Protein AF-A0A2G9TLT1-F1 (afdb_monomer)

Secondary structure (DSSP, 8-state):
-----------------------SSSSTTTT-EEEEEE-SS-SS-EEEEEHHHHHHHHSTTT---HHHHHHHTT----HHHHHHHHHHHHHTT----SS----PPP-GGGGS-HHHHHHHHHHHHHHHHHH--HHHHHHHHHTT-TT-HHHHHHHHHHHHHHHHHHHHHHHH---TTS------S---HHHHHHHHHHHHHTTTHHHHHHHHHHHHHHHHHHHHHHHHHHTTTTT------

Organism: Teladorsagia circumcincta (NCBI:txid45464)

Mean predicted aligned error: 11.89 Å

Sequence (241 aa):
MQSKAGGGSSGSSSCESTPSTSSDTKSIKDDEVLFQVPSRLNHISKNKVTLAELKRRIAAPECLNSSFLGIYLRLAKTKEVGKELRDNLAKHGISLPSGRRKGIQNTVFTCLVEEEATQLGRDMHTLVQQHYPVRPLIDMAARKSVSHPEERRRDLIGAIRILDELNGMFTELQTPLATRIQNNVPIHNELEVGMNHFSLITHTFGPINQSTWCNAFLNYAKMSLAMYQGRGMEQANPQYN

Solvent-accessible surface area (backbone atoms only — not comparable to full-atom values): 14633 Å² total; per-residue (Å²): 14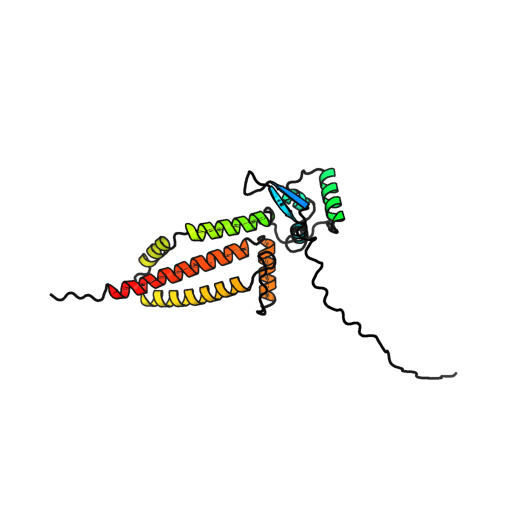1,81,89,83,89,82,90,85,88,81,82,87,86,76,85,87,78,80,84,78,88,83,88,85,79,79,68,76,68,37,74,40,68,77,46,74,29,76,41,89,92,42,94,85,50,66,43,72,39,28,46,46,55,52,53,48,41,46,32,80,60,53,29,46,40,71,69,53,47,33,60,54,56,69,50,71,97,45,74,64,55,54,48,51,53,49,56,56,36,44,77,73,75,42,81,80,70,88,71,88,66,91,40,56,84,82,52,79,52,64,59,49,52,53,66,55,29,37,48,52,21,53,51,49,40,51,48,47,76,74,63,55,63,53,65,66,53,42,55,59,49,55,74,72,49,73,91,45,64,68,59,52,48,52,52,31,53,53,50,33,53,56,37,52,54,51,49,51,51,57,69,65,60,45,40,80,85,71,55,54,71,91,62,92,65,91,72,59,66,70,58,53,52,52,49,46,50,48,28,65,69,34,34,34,21,46,62,46,43,51,52,40,51,43,52,51,51,33,49,42,31,53,57,52,43,50,56,62,66,60,55,67,65,74,77,73,67,84,79,85,127

Radius of gyration: 28.8 Å; Cα contacts (8 Å, |Δi|>4): 205; chains: 1; bounding box: 56×89×91 Å

pLDDT: mean 79.48, std 21.13, range [29.84, 98.38]

Nearest PDB structures (foldseek):
  8j0r-assembly1_B  TM=8.765E-01  e=1.398E-13  Homo sapiens
  8j0q-assembly1_A  TM=8.619E-01  e=6.824E-13  Homo sapiens
  8j0l-assembly1_B  TM=8.904E-01  e=2.302E-12  Homo sapiens
  8j0l-assembly1_A  TM=8.886E-01  e=4.341E-12  Homo sapiens
  8j0q-assembly1_B  TM=8.696E-01  e=8.832E-11  Homo sapiens

Foldseek 3Di:
DDDDDDDDDDDDDDDDDDDDDDDPDDPPQFQAFPAWAQAPVDRPGTDTATNNLVVLCCDPQNVDALVLVCQLRVHDPDPVRSVVVQVSCVVSVDHGDPDDDDHPPADPLSNHGLVRLQVVLVVVLVCCVPPVPLPVVLVVVCVVPPPCLPVLLVVLVVLLVVLVVVLVVLVQLQAVQNDDDPRPDDDDPVVNVVVNNVCSNSSNSRSSNVSSVSVSVSVSSVVSNVVSVVVVPVVPDPDDD

InterPro domains:
  IPR004979 Transcription factor AP-2 [PTHR10812] (31-226)
  IPR013854 Transcription factor AP-2, C-terminal [PF03299] (38-222)
  IPR013854 Transcription factor AP-2, C-terminal [PR01748] (69-83)
  IPR013854 Transcription factor AP-2, C-terminal [PR01748] (84-99)
  IPR013854 Transcription factor AP-2, C-terminal [PR01748] (100-114)

Structure (mmCIF, N/CA/C/O backbone):
data_AF-A0A2G9TLT1-F1
#
_entry.id   AF-A0A2G9TLT1-F1
#
loop_
_atom_site.group_PDB
_atom_site.id
_atom_site.type_symbol
_atom_site.label_atom_id
_atom_site.label_alt_id
_atom_site.label_comp_id
_atom_site.label_asym_id
_atom_site.label_entity_id
_atom_site.label_seq_id
_atom_site.pdbx_PDB_ins_code
_atom_site.Cartn_x
_atom_site.Cartn_y
_atom_site.Cartn_z
_atom_site.occupancy
_atom_site.B_iso_or_equiv
_atom_site.auth_seq_id
_atom_site.auth_comp_id
_atom_site.auth_asym_id
_atom_site.auth_atom_id
_atom_site.pdbx_PDB_model_num
ATOM 1 N N . MET A 1 1 ? -13.110 -71.214 40.538 1.00 37.19 1 MET A N 1
ATOM 2 C CA . MET A 1 1 ? -13.931 -72.178 39.763 1.00 37.19 1 MET A CA 1
ATOM 3 C C . MET A 1 1 ? -15.209 -71.440 39.390 1.00 37.19 1 MET A C 1
ATOM 5 O O . MET A 1 1 ? -15.830 -70.935 40.302 1.00 37.19 1 MET A O 1
ATOM 9 N N . GLN A 1 2 ? -15.634 -71.213 38.153 1.00 35.41 2 GLN A N 1
ATOM 10 C CA . GLN A 1 2 ? -15.274 -71.698 36.823 1.00 35.41 2 GLN A CA 1
ATOM 11 C C . GLN A 1 2 ? -15.539 -70.567 35.811 1.00 35.41 2 GLN A C 1
ATOM 13 O O . GLN A 1 2 ? -16.371 -69.693 36.035 1.00 35.41 2 GLN A O 1
ATOM 18 N N . SER A 1 3 ? -14.808 -70.623 34.706 1.00 32.22 3 SER A N 1
ATOM 19 C CA . SER A 1 3 ? -14.925 -69.813 33.500 1.00 32.22 3 SER A CA 1
ATOM 20 C C . SER A 1 3 ? -16.229 -70.054 32.729 1.00 32.22 3 SER A C 1
ATOM 22 O O . SER A 1 3 ? -16.709 -71.183 32.644 1.00 32.22 3 SER A O 1
ATOM 24 N N . LYS A 1 4 ? -16.722 -69.019 32.038 1.00 35.16 4 LYS A N 1
ATOM 25 C CA . LYS A 1 4 ? -17.473 -69.177 30.785 1.00 35.16 4 LYS A CA 1
ATOM 26 C C . LYS A 1 4 ? -17.218 -67.985 29.865 1.00 35.16 4 LYS A C 1
ATOM 28 O O . LYS A 1 4 ? -17.530 -66.849 30.201 1.00 35.16 4 LYS A O 1
ATOM 33 N N . ALA A 1 5 ? -16.616 -68.288 28.719 1.00 35.66 5 ALA A N 1
ATOM 34 C CA . ALA A 1 5 ? -16.516 -67.417 27.562 1.00 35.66 5 ALA A CA 1
ATOM 35 C C . ALA A 1 5 ? -17.823 -67.481 26.757 1.00 35.66 5 ALA A C 1
ATOM 37 O O . ALA A 1 5 ? -18.453 -68.535 26.674 1.00 35.66 5 ALA A O 1
ATOM 38 N N . GLY A 1 6 ? -18.193 -66.363 26.139 1.00 31.77 6 GLY A N 1
ATOM 39 C CA . GLY A 1 6 ? -19.272 -66.264 25.163 1.00 31.77 6 GLY A CA 1
ATOM 40 C C . GLY A 1 6 ? -19.067 -64.995 24.349 1.00 31.77 6 GLY A C 1
ATOM 41 O O . GLY A 1 6 ? -19.283 -63.899 24.855 1.00 31.77 6 GLY A O 1
ATOM 42 N N . GLY A 1 7 ? -18.558 -65.155 23.128 1.00 30.69 7 GLY A N 1
ATOM 43 C CA . GLY A 1 7 ? -18.339 -64.069 22.181 1.00 30.69 7 GLY A CA 1
ATOM 44 C C . GLY A 1 7 ? -19.635 -63.643 21.498 1.00 30.69 7 GLY A C 1
ATOM 45 O O . GLY A 1 7 ? -20.479 -64.473 21.172 1.00 30.69 7 GLY A O 1
ATOM 46 N N . GLY A 1 8 ? -19.750 -62.342 21.250 1.00 30.36 8 GLY A N 1
ATOM 47 C CA . GLY A 1 8 ? -20.763 -61.734 20.399 1.00 30.36 8 GLY A CA 1
ATOM 48 C C . GLY A 1 8 ? -20.170 -60.485 19.759 1.00 30.36 8 GLY A C 1
ATOM 49 O O . GLY A 1 8 ? -20.011 -59.466 20.422 1.00 30.36 8 GLY A O 1
ATOM 50 N N . SER A 1 9 ? -19.786 -60.597 18.489 1.00 33.53 9 SER A N 1
ATOM 51 C CA . SER A 1 9 ? -19.410 -59.480 17.623 1.00 33.53 9 SER A CA 1
ATOM 52 C C . SER A 1 9 ? -20.531 -59.304 16.608 1.00 33.53 9 SER A C 1
ATOM 54 O O . SER A 1 9 ? -20.814 -60.226 15.844 1.00 33.53 9 SER A O 1
ATOM 56 N N . SER A 1 10 ? -21.180 -58.142 16.610 1.00 36.28 10 SER A N 1
ATOM 57 C CA . SER A 1 10 ? -22.113 -57.746 15.558 1.00 36.28 10 SER A CA 1
ATOM 58 C C . SER A 1 10 ? -22.032 -56.239 15.317 1.00 36.28 10 SER A C 1
ATOM 60 O O . SER A 1 10 ? -22.484 -55.441 16.134 1.00 36.28 10 SER A O 1
ATOM 62 N N . GLY A 1 11 ? -21.402 -55.921 14.183 1.00 30.62 11 GLY A N 1
ATOM 63 C CA . GLY A 1 11 ? -21.513 -54.745 13.315 1.00 30.62 11 GLY A CA 1
ATOM 64 C C . GLY A 1 11 ? -22.186 -53.475 13.834 1.00 30.62 11 GLY A C 1
ATOM 65 O O . GLY A 1 11 ? -23.405 -53.402 13.953 1.00 30.62 11 GLY A O 1
ATOM 66 N N . SER A 1 12 ? -21.377 -52.426 13.976 1.00 33.56 12 SER A N 1
ATOM 67 C CA . SER A 1 12 ? -21.804 -51.028 13.995 1.00 33.56 12 SER A CA 1
ATOM 68 C C . SER A 1 12 ? -22.304 -50.592 12.611 1.00 33.56 12 SER A C 1
ATOM 70 O O . SER A 1 12 ? -21.522 -50.527 11.662 1.00 33.56 12 SER A O 1
ATOM 72 N N . SER A 1 13 ? -23.587 -50.255 12.505 1.00 35.50 13 SER A N 1
ATOM 73 C CA . SER A 1 13 ? -24.138 -49.437 11.422 1.00 35.50 13 SER A CA 1
ATOM 74 C C . SER A 1 13 ? -24.193 -47.996 11.928 1.00 35.50 13 SER A C 1
ATOM 76 O O . SER A 1 13 ? -25.041 -47.651 12.748 1.00 35.50 13 SER A O 1
ATOM 78 N N . SER A 1 14 ? -23.234 -47.181 11.492 1.00 34.38 14 SER A N 1
ATOM 79 C CA . SER A 1 14 ? -23.184 -45.749 11.782 1.00 34.38 14 SER A CA 1
ATOM 80 C C . SER A 1 14 ? -23.567 -44.991 10.520 1.00 34.38 14 SER A C 1
ATOM 82 O O . SER A 1 14 ? -22.964 -45.174 9.467 1.00 34.38 14 SER A O 1
ATOM 84 N N . CYS A 1 15 ? -24.600 -44.170 10.647 1.00 31.34 15 CYS A N 1
ATOM 85 C CA . CYS A 1 15 ? -25.176 -43.339 9.606 1.00 31.34 15 CYS A CA 1
ATOM 86 C C . CYS A 1 15 ? -24.147 -42.314 9.099 1.00 31.34 15 CYS A C 1
ATOM 88 O O . CYS A 1 15 ? -23.704 -41.453 9.860 1.00 31.34 15 CYS A O 1
ATOM 90 N N . GLU A 1 16 ? -23.788 -42.379 7.818 1.00 29.84 16 GLU A N 1
ATOM 91 C CA . GLU A 1 16 ? -23.044 -41.316 7.141 1.00 29.84 16 GLU A CA 1
ATOM 92 C C . GLU A 1 16 ? -23.989 -40.146 6.846 1.00 29.84 16 GLU A C 1
ATOM 94 O O . GLU A 1 16 ? -24.818 -40.192 5.940 1.00 29.84 16 GLU A O 1
ATOM 99 N N . SER A 1 17 ? -23.871 -39.077 7.628 1.00 33.88 17 SER A N 1
ATOM 100 C CA . SER A 1 17 ? -24.434 -37.769 7.301 1.00 33.88 17 SER A CA 1
ATOM 101 C C . SER A 1 17 ? -23.360 -36.921 6.621 1.00 33.88 17 SER A C 1
ATOM 103 O O . SER A 1 17 ? -22.486 -36.360 7.284 1.00 33.88 17 SER A O 1
ATOM 105 N N . THR A 1 18 ? -23.423 -36.819 5.296 1.00 34.72 18 THR A N 1
ATOM 106 C CA . THR A 1 18 ? -22.674 -35.830 4.510 1.00 34.72 18 THR A CA 1
ATOM 107 C C . THR A 1 18 ? -23.163 -34.414 4.846 1.00 34.72 18 THR A C 1
ATOM 109 O O . THR A 1 18 ? -24.366 -34.166 4.716 1.00 34.72 18 THR A O 1
ATOM 112 N N . PRO A 1 19 ? -22.302 -33.449 5.219 1.00 33.91 19 PRO A N 1
ATOM 113 C CA . PRO A 1 19 ? -22.720 -32.060 5.316 1.00 33.91 19 PRO A CA 1
ATOM 114 C C . PRO A 1 19 ? -22.704 -31.429 3.922 1.00 33.91 19 PRO A C 1
ATOM 116 O O . PRO A 1 19 ? -21.652 -31.223 3.319 1.00 33.91 19 PRO A O 1
ATOM 119 N N . SER A 1 20 ? -23.897 -31.112 3.427 1.00 31.19 20 SER A N 1
ATOM 120 C CA . SER A 1 20 ? -24.124 -30.243 2.279 1.00 31.19 20 SER A CA 1
ATOM 121 C C . SER A 1 20 ? -23.576 -28.837 2.543 1.00 31.19 20 SER A C 1
ATOM 123 O O . SER A 1 20 ? -23.861 -28.221 3.572 1.00 31.19 20 SER A O 1
ATOM 125 N N . THR A 1 21 ? -22.817 -28.338 1.575 1.00 37.69 21 THR A N 1
ATOM 126 C CA . THR A 1 21 ? -22.299 -26.978 1.423 1.00 37.69 21 THR A CA 1
ATOM 127 C C . THR A 1 21 ? -23.392 -25.924 1.628 1.00 37.69 21 THR A C 1
ATOM 129 O O . THR A 1 21 ? -24.341 -25.849 0.854 1.00 37.69 21 THR A O 1
ATOM 132 N N . SER A 1 22 ? -23.246 -25.073 2.648 1.00 32.34 22 SER A N 1
ATOM 133 C CA . SER A 1 22 ? -24.028 -23.843 2.812 1.00 32.34 22 SER A CA 1
ATOM 134 C C . SER A 1 22 ? -23.124 -22.632 2.567 1.00 32.34 22 SER A C 1
ATOM 136 O O . SER A 1 22 ? -22.387 -22.177 3.441 1.00 32.34 22 SER A O 1
ATOM 138 N N . SER A 1 23 ? -23.142 -22.132 1.332 1.00 43.16 23 SER A N 1
ATOM 139 C CA . SER A 1 23 ? -22.283 -21.040 0.860 1.00 43.16 23 SER A CA 1
ATOM 140 C C . SER A 1 23 ? -22.855 -19.629 1.025 1.00 43.16 23 SER A C 1
ATOM 142 O O . SER A 1 23 ? -22.142 -18.690 0.706 1.00 43.16 23 SER A O 1
ATOM 144 N N . ASP A 1 24 ? -24.068 -19.420 1.556 1.00 41.19 24 ASP A N 1
ATOM 145 C CA . ASP A 1 24 ? -24.786 -18.162 1.247 1.00 41.19 24 ASP A CA 1
ATOM 146 C C . ASP A 1 24 ? -25.371 -17.353 2.424 1.00 41.19 24 ASP A C 1
ATOM 148 O O . ASP A 1 24 ? -26.339 -16.621 2.247 1.00 41.19 24 ASP A O 1
ATOM 152 N N . THR A 1 25 ? -24.796 -17.387 3.636 1.00 38.38 25 THR A N 1
ATOM 153 C CA . THR A 1 25 ? -25.294 -16.523 4.749 1.00 38.38 25 THR A CA 1
ATOM 154 C C . THR A 1 25 ? -24.252 -15.754 5.573 1.00 38.38 25 THR A C 1
ATOM 156 O O . THR A 1 25 ? -24.619 -15.069 6.527 1.00 38.38 25 THR A O 1
ATOM 159 N N . LYS A 1 26 ? -22.956 -15.774 5.226 1.00 46.38 26 LYS A N 1
ATOM 160 C CA . LYS A 1 26 ? -21.912 -15.134 6.063 1.00 46.38 26 LYS A CA 1
ATOM 161 C C . LYS A 1 26 ? -21.560 -13.672 5.744 1.00 46.38 26 LYS A C 1
ATOM 163 O O . LYS A 1 26 ? -20.868 -13.064 6.550 1.00 46.38 26 LYS A O 1
ATOM 168 N N . SER A 1 27 ? -22.027 -13.087 4.638 1.00 52.47 27 SER A N 1
ATOM 169 C CA . SER A 1 27 ? -21.466 -11.812 4.140 1.00 52.47 27 SER A CA 1
ATOM 170 C C . SER A 1 27 ? -22.075 -10.529 4.741 1.00 52.47 27 SER A C 1
ATOM 172 O O . SER A 1 27 ? -21.364 -9.542 4.879 1.00 52.47 27 SER A O 1
ATOM 174 N N . ILE A 1 28 ? -23.347 -10.515 5.159 1.00 51.62 28 ILE A N 1
ATOM 175 C CA . ILE A 1 28 ? -24.051 -9.247 5.471 1.00 51.62 28 ILE A CA 1
ATOM 176 C C . ILE A 1 28 ? -23.603 -8.602 6.800 1.00 51.62 28 ILE A C 1
ATOM 178 O O . ILE A 1 28 ? -23.688 -7.389 6.954 1.00 51.62 28 ILE A O 1
ATOM 182 N N . LYS A 1 29 ? -23.102 -9.383 7.769 1.00 67.19 29 LYS A N 1
ATOM 183 C CA . LYS A 1 29 ? -22.692 -8.844 9.084 1.00 67.19 29 LYS A CA 1
ATOM 184 C C . LYS A 1 29 ? -21.297 -8.220 9.093 1.00 67.19 29 LYS A C 1
ATOM 186 O O . LYS A 1 29 ? -20.980 -7.469 10.004 1.00 67.19 29 LYS A O 1
ATOM 191 N N . ASP A 1 30 ? -20.445 -8.553 8.130 1.00 72.94 30 ASP A N 1
ATOM 192 C CA . ASP A 1 30 ? -19.026 -8.190 8.190 1.00 72.94 30 ASP A CA 1
ATOM 193 C C . ASP A 1 30 ? -18.757 -6.751 7.700 1.00 72.94 30 ASP A C 1
ATOM 195 O O . ASP A 1 30 ? -17.866 -6.085 8.235 1.00 72.94 30 ASP A O 1
ATOM 199 N N . ASP A 1 31 ? -19.600 -6.221 6.810 1.00 83.50 31 ASP A N 1
ATOM 200 C CA . ASP A 1 31 ? -19.528 -4.831 6.325 1.00 83.50 31 ASP A CA 1
ATOM 201 C C . ASP A 1 31 ? -20.250 -3.819 7.237 1.00 83.50 31 ASP A C 1
ATOM 203 O O . ASP A 1 31 ? -20.278 -2.617 6.955 1.00 83.50 31 ASP A O 1
ATOM 207 N N . GLU A 1 32 ? -20.827 -4.281 8.350 1.00 91.94 32 GLU A N 1
ATOM 208 C CA . GLU A 1 32 ? -21.483 -3.420 9.332 1.00 91.94 32 GLU A CA 1
ATOM 209 C C . GLU A 1 32 ? -20.490 -2.399 9.905 1.00 91.94 32 GLU A C 1
ATOM 211 O O . GLU A 1 32 ? -19.444 -2.753 10.452 1.00 91.94 32 GLU A O 1
ATOM 216 N N . VAL A 1 33 ? -20.816 -1.111 9.789 1.00 93.94 33 VAL A N 1
ATOM 217 C CA . VAL A 1 33 ? -19.981 -0.015 10.294 1.00 93.94 33 VAL A CA 1
ATOM 218 C C . VAL A 1 33 ? -20.263 0.196 11.776 1.00 93.94 33 VAL A C 1
ATOM 220 O O . VAL A 1 33 ? -21.341 0.664 12.136 1.00 93.94 33 VAL A O 1
ATOM 223 N N . LEU A 1 34 ? -19.277 -0.083 12.632 1.00 93.62 34 LEU A N 1
ATOM 224 C CA . LEU A 1 34 ? -19.412 0.101 14.082 1.00 93.62 34 LEU A CA 1
ATOM 225 C C . LEU A 1 34 ? -18.900 1.456 14.568 1.00 93.62 34 LEU A C 1
ATOM 227 O O . LEU A 1 34 ? -19.404 1.987 15.557 1.00 93.62 34 LEU A O 1
ATOM 231 N N . PHE A 1 35 ? -17.900 2.021 13.889 1.00 94.56 35 PHE A N 1
ATOM 232 C CA . PHE A 1 35 ? -17.322 3.310 14.260 1.00 94.56 35 PHE A CA 1
ATOM 233 C C . PHE A 1 35 ? -17.094 4.191 13.034 1.00 94.56 35 PHE A C 1
ATOM 235 O O . PHE A 1 35 ? -16.845 3.714 11.927 1.00 94.56 35 PHE A O 1
ATOM 242 N N . GLN A 1 36 ? -17.128 5.502 13.262 1.00 94.44 36 GLN A N 1
ATOM 243 C CA . GLN A 1 36 ? -16.617 6.499 12.330 1.00 94.44 36 GLN A CA 1
ATOM 244 C C . GLN A 1 36 ? -15.499 7.273 13.010 1.00 94.44 36 GLN A C 1
ATOM 246 O O . GLN A 1 36 ? -15.712 7.901 14.049 1.00 94.44 36 GLN A O 1
ATOM 251 N N . VAL A 1 37 ? -14.310 7.230 12.420 1.00 93.75 37 VAL A N 1
ATOM 252 C CA . VAL A 1 37 ? -13.097 7.801 13.007 1.00 93.75 37 VAL A CA 1
ATOM 253 C C . VAL A 1 37 ? -12.654 8.990 12.154 1.00 93.75 37 VAL A C 1
ATOM 255 O O . VAL A 1 37 ? -12.616 8.859 10.929 1.00 93.75 37 VAL A O 1
ATOM 258 N N . PRO A 1 38 ? -12.325 10.155 12.747 1.00 92.06 38 PRO A N 1
ATOM 259 C CA . PRO A 1 38 ? -11.738 11.263 12.000 1.00 92.06 38 PRO A CA 1
ATOM 260 C C . PRO A 1 38 ? -10.503 10.802 11.230 1.00 92.06 38 PRO A C 1
ATOM 262 O O . PRO A 1 38 ? -9.641 10.122 11.802 1.00 92.06 38 PRO A O 1
ATOM 265 N N . SER A 1 39 ? -10.428 11.176 9.955 1.00 91.50 39 SER A N 1
ATOM 266 C CA . SER A 1 39 ? -9.319 10.780 9.100 1.00 91.50 39 SER A CA 1
ATOM 267 C C . SER A 1 39 ? -7.987 11.334 9.612 1.00 91.50 39 SER A C 1
ATOM 269 O O . SER A 1 39 ? -7.895 12.399 10.230 1.00 91.50 39 SER A O 1
ATOM 271 N N . ARG A 1 40 ? -6.940 10.529 9.438 1.00 91.06 40 ARG A N 1
ATOM 272 C CA . ARG A 1 40 ? -5.550 10.849 9.774 1.00 91.06 40 ARG A CA 1
ATOM 273 C C . ARG A 1 40 ? -4.835 11.479 8.596 1.00 91.06 40 ARG A C 1
ATOM 275 O O . ARG A 1 40 ? -3.927 12.274 8.814 1.00 91.06 40 ARG A O 1
ATOM 282 N N . LEU A 1 41 ? -5.236 11.103 7.384 1.00 90.94 41 LEU A N 1
ATOM 283 C CA . LEU A 1 41 ? -4.638 11.575 6.137 1.00 90.94 41 LEU A CA 1
ATOM 284 C C . LEU A 1 41 ? -5.442 12.711 5.487 1.00 90.94 41 LEU A C 1
ATOM 286 O O . LEU A 1 41 ? -4.929 13.399 4.612 1.00 90.94 41 LEU A O 1
ATOM 290 N N . ASN A 1 42 ? -6.684 12.937 5.924 1.00 83.81 42 ASN A N 1
ATOM 291 C CA . ASN A 1 42 ? -7.555 14.007 5.449 1.00 83.81 42 ASN A CA 1
ATOM 292 C C . ASN A 1 42 ? -8.215 14.715 6.645 1.00 83.81 42 ASN A C 1
ATOM 294 O O . ASN A 1 42 ? -8.767 14.079 7.533 1.00 83.81 42 ASN A O 1
ATOM 298 N N . HIS A 1 43 ? -8.180 16.046 6.683 1.00 69.50 43 HIS A N 1
ATOM 299 C CA . HIS A 1 43 ? -8.709 16.815 7.814 1.00 69.50 43 HIS A CA 1
ATOM 300 C C . HIS A 1 43 ? -10.239 16.971 7.820 1.00 69.50 43 HIS A C 1
ATOM 302 O O . HIS A 1 43 ? -10.792 17.418 8.823 1.00 69.50 43 HIS A O 1
ATOM 308 N N . ILE A 1 44 ? -10.924 16.628 6.724 1.00 76.38 44 ILE A N 1
ATOM 309 C CA . ILE A 1 44 ? -12.349 16.946 6.531 1.00 76.38 44 ILE A CA 1
ATOM 310 C C . ILE A 1 44 ? -13.235 15.693 6.619 1.00 76.38 44 ILE A C 1
ATOM 312 O O . ILE A 1 44 ? -14.406 15.787 6.987 1.00 76.38 44 ILE A O 1
ATOM 316 N N . SER A 1 45 ? -12.694 14.508 6.321 1.00 85.31 45 SER A N 1
ATOM 317 C CA . SER A 1 45 ? -13.478 13.273 6.258 1.00 85.31 45 SER A CA 1
ATOM 318 C C . SER A 1 45 ? -13.443 12.453 7.552 1.00 85.31 45 SER A C 1
ATOM 320 O O . SER A 1 45 ? -12.530 12.535 8.379 1.00 85.31 45 SER A O 1
ATOM 322 N N . LYS A 1 46 ? -14.469 11.615 7.713 1.00 90.75 46 LYS A N 1
ATOM 323 C CA . LYS A 1 46 ? -14.480 10.502 8.663 1.00 90.75 46 LYS A CA 1
ATOM 324 C C . LYS A 1 46 ? -14.415 9.207 7.868 1.00 90.75 46 LYS A C 1
ATOM 326 O O . LYS A 1 46 ? -15.151 9.073 6.894 1.00 90.75 46 LYS A O 1
ATOM 331 N N . ASN A 1 47 ? -13.589 8.270 8.311 1.00 93.06 47 ASN A N 1
ATOM 332 C CA . ASN A 1 47 ? -13.503 6.945 7.707 1.00 93.06 47 ASN A CA 1
ATOM 333 C C . ASN A 1 47 ? -14.361 5.964 8.489 1.00 93.06 47 ASN A C 1
ATOM 335 O O . ASN A 1 47 ? -14.520 6.085 9.712 1.00 93.06 47 ASN A O 1
ATOM 339 N N . LYS A 1 48 ? -14.916 4.997 7.771 1.00 93.44 48 LYS A N 1
ATOM 340 C CA . LYS A 1 48 ? -15.756 3.959 8.357 1.00 93.44 48 LYS A CA 1
ATOM 341 C C . LYS A 1 48 ? -14.867 2.830 8.853 1.00 93.44 48 LYS A C 1
ATOM 343 O O . LYS A 1 48 ? -13.989 2.376 8.134 1.00 93.44 48 LYS A O 1
ATOM 348 N N . VAL A 1 49 ? -15.128 2.360 10.066 1.00 95.62 49 VAL A N 1
ATOM 349 C CA . VAL A 1 49 ? -14.488 1.164 10.612 1.00 95.62 49 VAL A CA 1
ATOM 350 C C . VAL A 1 49 ? -15.549 0.084 10.744 1.00 95.62 49 VAL A C 1
ATOM 352 O O . VAL A 1 49 ? -16.512 0.230 11.508 1.00 95.62 49 VAL A O 1
ATOM 355 N N . THR A 1 50 ? -15.381 -0.986 9.973 1.00 94.44 50 THR A N 1
ATOM 356 C CA . THR A 1 50 ? -16.334 -2.097 9.920 1.00 94.44 50 THR A CA 1
ATOM 357 C C . THR A 1 50 ? -16.068 -3.136 11.002 1.00 94.44 50 THR A C 1
ATOM 359 O O . THR A 1 50 ? -14.977 -3.222 11.578 1.00 94.44 50 THR A O 1
ATOM 362 N N . LEU A 1 51 ? -17.072 -3.970 11.267 1.00 92.56 51 LEU A N 1
ATOM 363 C CA . LEU A 1 51 ? -16.946 -5.138 12.127 1.00 92.56 51 LEU A CA 1
ATOM 364 C C . LEU A 1 51 ? -15.817 -6.059 11.641 1.00 92.56 51 LEU A C 1
ATOM 366 O O . LEU A 1 51 ? -15.026 -6.543 12.455 1.00 92.56 51 LEU A O 1
ATOM 370 N N . ALA A 1 52 ? -15.713 -6.289 10.330 1.00 91.62 52 ALA A N 1
ATOM 371 C CA . ALA A 1 52 ? -14.679 -7.143 9.755 1.00 91.62 52 ALA A CA 1
ATOM 372 C C . ALA A 1 52 ? -13.264 -6.593 9.963 1.00 91.62 52 ALA A C 1
ATOM 374 O O . ALA A 1 52 ? -12.364 -7.361 10.311 1.00 91.62 52 ALA A O 1
ATOM 375 N N . GLU A 1 53 ? -13.065 -5.280 9.813 1.00 94.50 53 GLU A N 1
ATOM 376 C CA . GLU A 1 53 ? -11.776 -4.654 10.116 1.00 94.50 53 GLU A CA 1
ATOM 377 C C . GLU A 1 53 ? -11.416 -4.876 11.587 1.00 94.50 53 GLU A C 1
ATOM 379 O O . GLU A 1 53 ? -10.346 -5.399 11.891 1.00 94.50 53 GLU A O 1
ATOM 384 N N . LEU A 1 54 ? -12.335 -4.594 12.515 1.00 93.88 54 LEU A N 1
ATOM 385 C CA . LEU A 1 54 ? -12.088 -4.797 13.946 1.00 93.88 54 LEU A CA 1
ATOM 386 C C . LEU A 1 54 ? -11.734 -6.248 14.282 1.00 93.88 54 LEU A C 1
ATOM 388 O O . LEU A 1 54 ? -10.797 -6.484 15.049 1.00 93.88 54 LEU A O 1
ATOM 392 N N . LYS A 1 55 ? -12.429 -7.225 13.685 1.00 91.62 55 LYS A N 1
ATOM 393 C CA . LYS A 1 55 ? -12.096 -8.651 13.840 1.00 91.62 55 LYS A CA 1
ATOM 394 C C . LYS A 1 55 ? -10.655 -8.933 13.416 1.00 91.62 55 LYS A C 1
ATOM 396 O O . LYS A 1 55 ? -9.935 -9.598 14.159 1.00 91.62 55 LYS A O 1
ATOM 401 N N . ARG A 1 56 ? -10.215 -8.399 12.271 1.00 92.75 56 ARG A N 1
ATOM 402 C CA . ARG A 1 56 ? -8.834 -8.558 11.782 1.00 92.75 56 ARG A CA 1
ATOM 403 C C . ARG A 1 56 ? -7.812 -7.895 12.700 1.00 92.75 56 ARG A C 1
ATOM 405 O O . ARG A 1 56 ? -6.816 -8.527 13.032 1.00 92.75 56 ARG A O 1
ATOM 412 N N . ARG A 1 57 ? -8.082 -6.674 13.173 1.00 92.19 57 ARG A N 1
ATOM 413 C CA . ARG A 1 57 ? -7.199 -5.937 14.098 1.00 92.19 57 ARG A CA 1
ATOM 414 C C . ARG A 1 57 ? -7.001 -6.664 15.427 1.00 92.19 57 ARG A C 1
ATOM 416 O O . ARG A 1 57 ? -5.913 -6.647 15.995 1.00 92.19 57 ARG A O 1
ATOM 423 N N . ILE A 1 58 ? -8.059 -7.286 15.948 1.00 91.25 58 ILE A N 1
ATOM 424 C CA . ILE A 1 58 ? -8.044 -8.006 17.231 1.00 91.25 58 ILE A CA 1
ATOM 425 C C . ILE A 1 58 ? -7.391 -9.385 17.099 1.00 91.25 58 ILE A C 1
ATOM 427 O O . ILE A 1 58 ? -6.813 -9.890 18.069 1.00 91.25 58 ILE A O 1
ATOM 431 N N . ALA A 1 59 ? -7.515 -10.018 15.936 1.00 89.00 59 ALA A N 1
ATOM 432 C CA . ALA A 1 59 ? -6.884 -11.291 15.628 1.00 89.00 59 ALA A CA 1
ATOM 433 C C . ALA A 1 59 ? -5.395 -11.122 15.280 1.00 89.00 59 ALA A C 1
ATOM 435 O O . ALA A 1 59 ? -4.863 -10.014 15.201 1.00 89.00 59 ALA A O 1
ATOM 436 N N . ALA A 1 60 ? -4.703 -12.245 15.082 1.00 86.56 60 ALA A N 1
ATOM 437 C CA . ALA A 1 60 ? -3.389 -12.212 14.453 1.00 86.56 60 ALA A CA 1
ATOM 438 C C . ALA A 1 60 ? -3.512 -11.608 13.037 1.00 86.56 60 ALA A C 1
ATOM 440 O O . ALA A 1 60 ? -4.511 -11.866 12.363 1.00 86.56 60 ALA A O 1
ATOM 441 N N . PRO A 1 61 ? -2.513 -10.845 12.561 1.00 90.38 61 PRO A N 1
ATOM 442 C CA . PRO A 1 61 ? -1.177 -10.677 13.147 1.00 90.38 61 PRO A CA 1
ATOM 443 C C . PRO A 1 61 ? -1.029 -9.535 14.172 1.00 90.38 61 PRO A C 1
ATOM 445 O O . PRO A 1 61 ? -0.112 -9.595 14.994 1.00 90.38 61 PRO A O 1
ATOM 448 N N . GLU A 1 62 ? -1.894 -8.515 14.156 1.00 90.31 62 GLU A N 1
ATOM 449 C CA . GLU A 1 62 ? -1.729 -7.311 14.996 1.00 90.31 62 GLU A CA 1
ATOM 450 C C . GLU A 1 62 ? -2.123 -7.539 16.464 1.00 90.31 62 GLU A C 1
ATOM 452 O O . GLU A 1 62 ? -1.500 -6.982 17.368 1.00 90.31 62 GLU A O 1
ATOM 457 N N . CYS A 1 63 ? -3.109 -8.400 16.734 1.00 90.44 63 CYS A N 1
ATOM 458 C CA . CYS A 1 63 ? -3.548 -8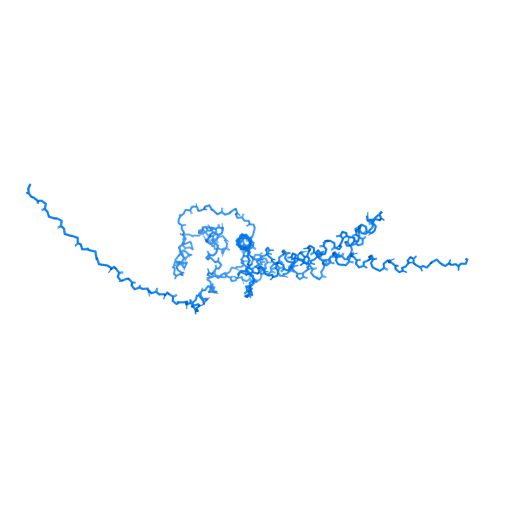.757 18.084 1.00 90.44 63 CYS A CA 1
ATOM 459 C C . CYS A 1 63 ? -3.862 -7.537 18.977 1.00 90.44 63 CYS A C 1
ATOM 461 O O . CYS A 1 63 ? -3.547 -7.553 20.175 1.00 90.44 63 CYS A O 1
ATOM 463 N N . LEU A 1 64 ? -4.472 -6.481 18.419 1.00 90.94 64 LEU A N 1
ATOM 464 C CA . LEU A 1 64 ? -4.720 -5.233 19.138 1.00 90.94 64 LEU A CA 1
ATOM 465 C C . LEU A 1 64 ? -5.534 -5.483 20.411 1.00 90.94 64 LEU A C 1
ATOM 467 O O . LEU A 1 64 ? -6.575 -6.143 20.415 1.00 90.94 64 LEU A O 1
ATOM 471 N N . ASN A 1 65 ? -5.043 -4.929 21.517 1.00 88.38 65 ASN A N 1
ATOM 472 C CA . ASN A 1 65 ? -5.749 -4.946 22.790 1.00 88.38 65 ASN A CA 1
ATOM 473 C C . ASN A 1 65 ? -6.705 -3.746 22.904 1.00 88.38 65 ASN A C 1
ATOM 475 O O . ASN A 1 65 ? -6.679 -2.824 22.088 1.00 88.38 65 ASN A O 1
ATOM 479 N N . SER A 1 66 ? -7.515 -3.726 23.965 1.00 88.31 66 SER A N 1
ATOM 480 C CA . SER A 1 66 ? -8.485 -2.649 24.215 1.00 88.31 66 SER A CA 1
ATOM 481 C C . SER A 1 66 ? -7.860 -1.249 24.224 1.00 88.31 66 SER A C 1
ATOM 483 O O . SER A 1 66 ? -8.487 -0.305 23.750 1.00 88.31 66 SER A O 1
ATOM 485 N N . SER A 1 67 ? -6.641 -1.095 24.750 1.00 86.81 67 SER A N 1
ATOM 486 C CA . SER A 1 67 ? -5.963 0.202 24.823 1.00 86.81 67 SER A CA 1
ATOM 487 C C . SER A 1 67 ? -5.509 0.686 23.447 1.00 86.81 67 SER A C 1
ATOM 489 O O . SER A 1 67 ? -5.725 1.849 23.112 1.00 86.81 67 SER A O 1
ATOM 491 N N . PHE A 1 68 ? -4.920 -0.197 22.634 1.00 90.00 68 PHE A N 1
ATOM 492 C CA . PHE A 1 68 ? -4.528 0.133 21.264 1.00 90.00 68 PHE A CA 1
ATOM 493 C C . PHE A 1 68 ? -5.735 0.384 20.369 1.00 90.00 68 PHE A C 1
ATOM 495 O O . PHE A 1 68 ? -5.709 1.345 19.609 1.00 90.00 68 PHE A O 1
ATOM 502 N N . LEU A 1 69 ? -6.812 -0.394 20.512 1.00 91.94 69 LEU A N 1
ATOM 503 C CA . LEU A 1 69 ? -8.069 -0.115 19.817 1.00 91.94 69 LEU A CA 1
ATOM 504 C C . LEU A 1 69 ? -8.628 1.258 20.173 1.00 91.94 69 LEU A C 1
ATOM 506 O O . LEU A 1 69 ? -9.060 1.972 19.280 1.00 91.94 69 LEU A O 1
ATOM 510 N N . GLY A 1 70 ? -8.567 1.670 21.443 1.00 92.50 70 GLY A N 1
ATOM 511 C CA . GLY A 1 70 ? -8.965 3.023 21.837 1.00 92.50 70 GLY A CA 1
ATOM 512 C C . GLY A 1 70 ? -8.162 4.109 21.113 1.00 92.50 70 GLY A C 1
ATOM 513 O O . GLY A 1 70 ? -8.736 5.082 20.634 1.00 92.50 70 GLY A O 1
ATOM 514 N N . ILE A 1 71 ? -6.845 3.924 20.964 1.00 91.81 71 ILE A N 1
ATOM 515 C CA . ILE A 1 71 ? -5.975 4.851 20.216 1.00 91.81 71 ILE A CA 1
ATOM 516 C C . ILE A 1 71 ? -6.308 4.830 18.716 1.00 91.81 71 ILE A C 1
ATOM 518 O O . ILE A 1 71 ? -6.451 5.884 18.093 1.00 91.81 71 ILE A O 1
ATOM 522 N N . TYR A 1 72 ? -6.456 3.640 18.138 1.00 94.19 72 TYR A N 1
ATOM 523 C CA . TYR A 1 72 ? -6.802 3.431 16.732 1.00 94.19 72 TYR A CA 1
ATOM 524 C C . TYR A 1 72 ? -8.181 4.030 16.382 1.00 94.19 72 TYR A C 1
ATOM 526 O O . TYR A 1 72 ? -8.318 4.708 15.365 1.00 94.19 72 TYR A O 1
ATOM 534 N N . LEU A 1 73 ? -9.165 3.921 17.273 1.00 95.06 73 LEU A N 1
ATOM 535 C CA . LEU A 1 73 ? -10.498 4.514 17.115 1.00 95.06 73 LEU A CA 1
ATOM 536 C C . LEU A 1 73 ? -10.578 5.991 17.543 1.00 95.06 73 LEU A C 1
ATOM 538 O O . LEU A 1 73 ? -11.638 6.599 17.437 1.00 95.06 73 LEU A O 1
ATOM 542 N N . ARG A 1 74 ? -9.472 6.584 18.023 1.00 93.06 74 ARG A N 1
ATOM 543 C CA . ARG A 1 74 ? -9.407 7.963 18.552 1.00 93.06 74 ARG A CA 1
ATOM 544 C C . ARG A 1 74 ? -10.408 8.232 19.686 1.00 93.06 74 ARG A C 1
ATOM 546 O O . ARG A 1 74 ? -10.971 9.320 19.789 1.00 93.06 74 ARG A O 1
A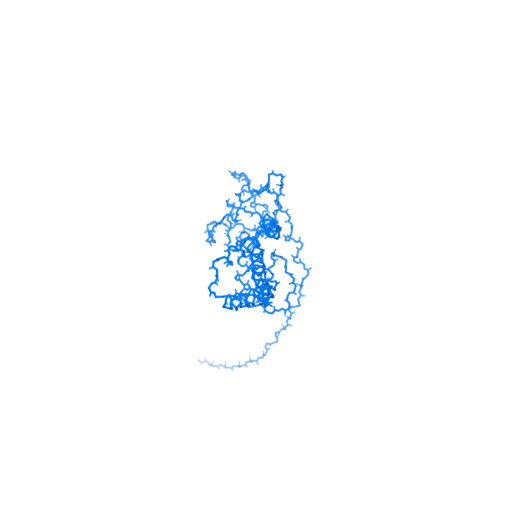TOM 553 N N . LEU A 1 75 ? -10.599 7.248 20.558 1.00 93.19 75 LEU A N 1
ATOM 554 C CA . LEU A 1 75 ? -11.479 7.340 21.718 1.00 93.19 75 LEU A CA 1
ATOM 555 C C . LEU A 1 75 ? -10.781 8.014 22.907 1.00 93.19 75 LEU A C 1
ATOM 557 O O . LEU A 1 75 ? -9.568 7.891 23.101 1.00 93.19 75 LEU A O 1
ATOM 561 N N . ALA A 1 76 ? -11.562 8.703 23.740 1.00 91.88 76 ALA A N 1
ATOM 562 C CA . ALA A 1 76 ? -11.062 9.275 24.984 1.00 91.88 76 ALA A CA 1
ATOM 563 C C . ALA A 1 76 ? -10.603 8.175 25.959 1.00 91.88 76 ALA A C 1
ATOM 565 O O . ALA A 1 76 ? -11.194 7.098 26.046 1.00 91.88 76 ALA A O 1
ATOM 566 N N . LYS A 1 77 ? -9.550 8.457 26.734 1.00 89.81 77 LYS A N 1
ATOM 567 C CA . LYS A 1 77 ? -8.989 7.522 27.723 1.00 89.81 77 LYS A CA 1
ATOM 568 C C . LYS A 1 77 ? -9.732 7.610 29.063 1.00 89.81 77 LYS A C 1
ATOM 570 O O . LYS A 1 77 ? -9.134 7.973 30.072 1.00 89.81 77 LYS A O 1
ATOM 575 N N . THR A 1 78 ? -11.025 7.290 29.079 1.00 91.25 78 THR A N 1
ATOM 576 C CA . THR A 1 78 ? -11.834 7.217 30.313 1.00 91.25 78 THR A CA 1
ATOM 577 C C . THR A 1 78 ? -12.288 5.784 30.598 1.00 91.25 78 THR A C 1
ATOM 579 O O . THR A 1 78 ? -12.294 4.926 29.708 1.00 91.25 78 THR A O 1
ATOM 582 N N . LYS A 1 79 ? -12.638 5.490 31.859 1.00 88.94 79 LYS A N 1
ATOM 583 C CA . LYS A 1 79 ? -13.086 4.144 32.263 1.00 88.94 79 LYS A CA 1
ATOM 584 C C . LYS A 1 79 ? -14.400 3.777 31.572 1.00 88.94 79 LYS A C 1
ATOM 586 O O . LYS A 1 79 ? -14.568 2.638 31.137 1.00 88.94 79 LYS A O 1
ATOM 591 N N . GLU A 1 80 ? -15.281 4.758 31.444 1.00 92.69 80 GLU A N 1
ATOM 592 C CA . GLU A 1 80 ? -16.618 4.667 30.868 1.00 92.69 80 GLU A CA 1
ATOM 593 C C . GLU A 1 80 ? -16.534 4.340 29.376 1.00 92.69 80 GLU A C 1
ATOM 595 O O . GLU A 1 80 ? -17.105 3.343 28.943 1.00 92.69 80 GLU A O 1
ATOM 600 N N . VAL A 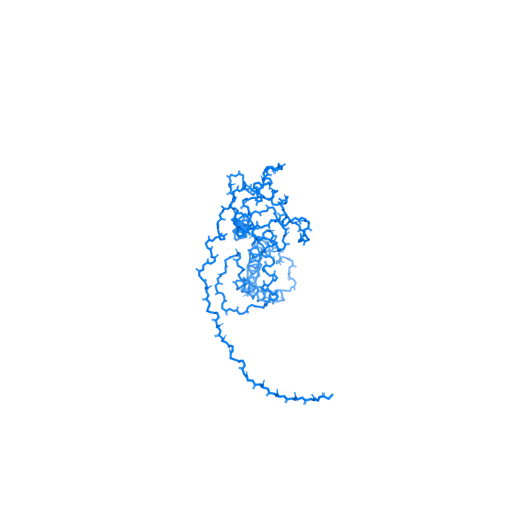1 81 ? -15.719 5.082 28.616 1.00 91.62 81 VAL A N 1
ATOM 601 C CA . VAL A 1 81 ? -15.510 4.845 27.176 1.00 91.62 81 VAL A CA 1
ATOM 602 C C . VAL A 1 81 ? -14.881 3.474 26.924 1.00 91.62 81 VAL A C 1
ATOM 604 O O . VAL A 1 81 ? -15.271 2.755 26.007 1.00 91.62 81 VAL A O 1
ATOM 607 N N . GLY A 1 82 ? -13.933 3.057 27.770 1.00 90.00 82 GLY A N 1
ATOM 608 C CA . GLY A 1 82 ? -13.354 1.718 27.678 1.00 90.00 82 GLY A CA 1
ATOM 609 C C . GLY A 1 82 ? -14.370 0.600 27.943 1.00 90.00 82 GLY A C 1
ATOM 610 O O . GLY A 1 82 ? -14.276 -0.465 27.331 1.00 90.00 82 GLY A O 1
ATOM 611 N N . LYS A 1 83 ? -15.324 0.819 28.858 1.00 90.81 83 LYS A N 1
ATOM 612 C CA . LYS A 1 83 ? -16.420 -0.121 29.128 1.00 90.81 83 LYS A CA 1
ATOM 613 C C . LYS A 1 83 ? -17.386 -0.176 27.945 1.00 90.81 83 LYS A C 1
ATOM 615 O O . LYS A 1 83 ? -17.646 -1.266 27.455 1.00 90.81 83 LYS A O 1
ATOM 620 N N . GLU A 1 84 ? -17.821 0.975 27.442 1.00 92.44 84 GLU A N 1
ATOM 621 C CA . GLU A 1 84 ? -18.725 1.070 26.293 1.00 92.44 84 GLU A CA 1
ATOM 622 C C . GLU A 1 84 ? -18.150 0.390 25.044 1.00 92.44 84 GLU A C 1
ATOM 624 O O . GLU A 1 84 ? -18.854 -0.367 24.380 1.00 92.44 84 GLU A O 1
ATOM 629 N N . LEU A 1 85 ? -16.852 0.573 24.769 1.00 91.94 85 LEU A N 1
ATOM 630 C CA . LEU A 1 85 ? -16.158 -0.125 23.684 1.00 91.94 85 LEU A CA 1
ATOM 631 C C . LEU A 1 85 ? -16.276 -1.650 23.825 1.00 91.94 85 LEU A C 1
ATOM 633 O O . LEU A 1 85 ? -16.612 -2.336 22.862 1.00 91.94 85 LEU A O 1
ATOM 637 N N . ARG A 1 86 ? -16.003 -2.190 25.020 1.00 91.62 86 ARG A N 1
ATOM 638 C CA . ARG A 1 86 ? -16.099 -3.636 25.278 1.00 91.62 86 ARG A CA 1
ATOM 639 C C . ARG A 1 86 ? -17.535 -4.138 25.171 1.00 91.62 86 ARG A C 1
ATOM 641 O O . ARG A 1 86 ? -17.750 -5.173 24.551 1.00 91.62 86 ARG A O 1
ATOM 648 N N . ASP A 1 87 ? -18.494 -3.403 25.726 1.00 92.56 87 ASP A N 1
ATOM 649 C CA . ASP A 1 87 ? -19.911 -3.767 25.701 1.00 92.56 87 ASP A CA 1
ATOM 650 C C . ASP A 1 87 ? -20.459 -3.751 24.261 1.00 92.56 87 ASP A C 1
ATOM 652 O O . ASP A 1 87 ? -21.202 -4.650 23.871 1.00 92.56 87 ASP A O 1
ATOM 656 N N . ASN A 1 88 ? -20.059 -2.772 23.440 1.00 92.00 88 ASN A N 1
ATOM 657 C CA . ASN A 1 88 ? -20.425 -2.702 22.024 1.00 92.00 88 ASN A CA 1
ATOM 658 C C . ASN A 1 88 ? -19.833 -3.882 21.234 1.00 92.00 88 ASN A C 1
ATOM 660 O O . ASN A 1 88 ? -20.564 -4.592 20.545 1.00 92.00 88 ASN A O 1
ATOM 664 N N . LEU A 1 89 ? -18.537 -4.166 21.394 1.00 91.62 89 LEU A N 1
ATOM 665 C CA . LEU A 1 89 ? -17.897 -5.314 20.741 1.00 91.62 89 LEU A CA 1
ATOM 666 C C . LEU A 1 89 ? -18.537 -6.648 21.163 1.00 91.62 89 LEU A C 1
ATOM 668 O O . LEU A 1 89 ? -18.793 -7.502 20.312 1.00 91.62 89 LEU A O 1
ATOM 672 N N . ALA A 1 90 ? -18.877 -6.803 22.447 1.00 91.81 90 ALA A N 1
ATOM 673 C CA . ALA A 1 90 ? -19.520 -8.006 22.969 1.00 91.81 90 ALA A CA 1
ATOM 674 C C . ALA A 1 90 ? -20.902 -8.258 22.341 1.00 91.81 90 ALA A C 1
ATOM 676 O O . ALA A 1 90 ? -21.223 -9.406 22.032 1.00 91.81 90 ALA A O 1
ATOM 677 N N . LYS A 1 91 ? -21.690 -7.203 22.071 1.00 92.31 91 LYS A N 1
ATOM 678 C CA . LYS A 1 91 ? -22.976 -7.315 21.349 1.00 92.31 91 LYS A CA 1
ATOM 679 C C . LYS A 1 91 ? -22.819 -7.904 19.944 1.00 92.31 91 LYS A C 1
ATOM 681 O O . LYS A 1 91 ? -23.724 -8.581 19.469 1.00 92.31 91 LYS A O 1
ATOM 686 N N . HIS A 1 92 ? -21.661 -7.704 19.318 1.00 90.19 92 HIS A N 1
ATOM 687 C CA . HIS A 1 92 ? -21.330 -8.239 17.994 1.00 90.19 92 HIS A CA 1
ATOM 688 C C . HIS A 1 92 ? -20.534 -9.555 18.062 1.00 90.19 92 HIS A C 1
ATOM 690 O O . HIS A 1 92 ? -19.957 -9.994 17.065 1.00 90.19 92 HIS A O 1
ATOM 696 N N . GLY A 1 93 ? -20.487 -10.201 19.234 1.00 88.12 93 GLY A N 1
ATOM 697 C CA . GLY A 1 93 ? -19.800 -11.478 19.437 1.00 88.12 93 GLY A CA 1
ATOM 698 C C . GLY A 1 93 ? -18.273 -11.372 19.482 1.00 88.12 93 GLY A C 1
ATOM 699 O O . GLY A 1 93 ? -17.587 -12.382 19.333 1.00 88.12 93 GLY A O 1
ATOM 700 N N . ILE A 1 94 ? -17.723 -10.172 19.681 1.00 87.75 94 ILE A N 1
ATOM 701 C CA . ILE A 1 94 ? -16.283 -9.946 19.810 1.00 87.75 94 ILE A CA 1
ATOM 702 C C . ILE A 1 94 ? -15.929 -9.796 21.287 1.00 87.75 94 ILE A C 1
ATOM 704 O O . ILE A 1 94 ? -16.341 -8.847 21.951 1.00 87.75 94 ILE A O 1
ATOM 708 N N . SER A 1 95 ? -15.094 -10.702 21.788 1.00 84.38 95 SER A N 1
ATOM 709 C CA . SER A 1 95 ? -14.480 -10.559 23.106 1.00 84.38 95 SER A CA 1
ATOM 710 C C . SER A 1 95 ? -13.061 -10.020 22.966 1.00 84.38 95 SER A C 1
ATOM 712 O O . SER A 1 95 ? -12.255 -10.551 22.198 1.00 84.38 95 SER A O 1
ATOM 714 N N . LEU A 1 96 ? -12.748 -8.961 23.714 1.00 81.25 96 LEU A N 1
ATOM 715 C CA . LEU A 1 96 ? -11.382 -8.472 23.855 1.00 81.25 96 LEU A CA 1
ATOM 716 C C . LEU A 1 96 ? -10.705 -9.253 24.982 1.00 81.25 96 LEU A C 1
ATOM 718 O O . LEU A 1 96 ? -11.089 -9.083 26.140 1.00 81.25 96 LEU A O 1
ATOM 722 N N . PRO A 1 97 ? -9.701 -10.091 24.686 1.00 70.25 97 PRO A N 1
ATOM 723 C CA . PRO A 1 97 ? -9.047 -10.854 25.729 1.00 70.25 97 PRO A CA 1
ATOM 724 C C . PRO A 1 97 ? -8.293 -9.933 26.678 1.00 70.25 97 PRO A C 1
ATOM 726 O O . PRO A 1 97 ? -7.639 -8.964 26.283 1.00 70.25 97 PRO A O 1
ATOM 729 N N . SER A 1 98 ? -8.385 -10.277 27.952 1.00 67.75 98 SER A N 1
ATOM 730 C CA . SER A 1 98 ? -7.634 -9.675 29.038 1.00 67.75 98 SER A CA 1
ATOM 731 C C . SER A 1 98 ? -6.159 -10.089 28.941 1.00 67.75 98 SER A C 1
ATOM 733 O O . SER A 1 98 ? -5.838 -11.270 28.846 1.00 67.75 98 SER A O 1
ATOM 735 N N . GLY A 1 99 ? -5.247 -9.113 28.977 1.00 64.62 99 GLY A N 1
ATOM 736 C CA . GLY A 1 99 ? -3.796 -9.346 28.983 1.00 64.62 99 GLY A CA 1
ATOM 737 C C . GLY A 1 99 ? -3.073 -8.977 27.682 1.00 64.62 99 GLY A C 1
ATOM 738 O O . GLY A 1 99 ? -3.670 -8.585 26.679 1.00 64.62 99 GLY A O 1
ATOM 739 N N . ARG A 1 100 ? -1.737 -9.053 27.709 1.00 64.06 100 ARG A N 1
ATOM 740 C CA . ARG A 1 100 ? -0.873 -8.704 26.571 1.00 64.06 100 ARG A CA 1
ATOM 741 C C . ARG A 1 100 ? -0.648 -9.936 25.694 1.00 64.06 100 ARG A C 1
ATOM 743 O O . ARG A 1 100 ? 0.166 -10.789 26.034 1.00 64.06 100 ARG A O 1
ATOM 750 N N . ARG A 1 101 ? -1.330 -10.015 24.549 1.00 70.56 101 ARG A N 1
ATOM 751 C CA . ARG A 1 101 ? -0.978 -10.977 23.491 1.00 70.56 101 ARG A CA 1
ATOM 752 C C . ARG A 1 101 ? 0.256 -10.474 22.737 1.00 70.56 101 ARG A C 1
ATOM 754 O O . ARG A 1 101 ? 0.383 -9.275 22.494 1.00 70.56 101 ARG A O 1
ATOM 761 N N . LYS A 1 102 ? 1.185 -11.374 22.403 1.00 68.38 102 LYS A N 1
ATOM 762 C CA . LYS A 1 102 ? 2.313 -11.054 21.516 1.00 68.38 102 LYS A CA 1
ATOM 763 C C . LYS A 1 102 ? 1.793 -11.052 20.075 1.00 68.38 102 LYS A C 1
ATOM 765 O O . LYS A 1 102 ? 1.571 -12.117 19.513 1.00 68.38 102 LYS A O 1
ATOM 770 N N . GLY A 1 103 ? 1.534 -9.866 19.535 1.00 78.69 103 GLY A N 1
ATOM 771 C CA . GLY A 1 103 ? 1.342 -9.647 18.100 1.00 78.69 103 GLY A CA 1
ATOM 772 C C . GLY A 1 103 ? 2.653 -9.256 17.422 1.00 78.69 103 GLY A C 1
ATOM 773 O O . GLY A 1 103 ? 3.715 -9.241 18.058 1.00 78.69 103 GLY A O 1
ATOM 774 N N . ILE A 1 104 ? 2.568 -8.906 16.141 1.00 83.38 104 ILE A N 1
ATOM 775 C CA . ILE A 1 104 ? 3.663 -8.216 15.453 1.00 83.38 104 ILE A CA 1
ATOM 776 C C . ILE A 1 104 ? 3.942 -6.852 16.102 1.00 83.38 104 ILE A C 1
ATOM 778 O O . ILE A 1 104 ? 3.120 -6.315 16.846 1.00 83.38 104 ILE A O 1
ATOM 782 N N . GLN A 1 105 ? 5.114 -6.278 15.828 1.00 87.81 105 GLN A N 1
ATOM 783 C CA . GLN A 1 105 ? 5.376 -4.895 16.222 1.00 87.81 105 GLN A CA 1
ATOM 784 C C . GLN A 1 105 ? 4.431 -3.968 15.458 1.00 87.81 105 GLN A C 1
ATOM 786 O O . GLN A 1 105 ? 4.353 -4.038 14.232 1.00 87.81 105 GLN A O 1
ATOM 791 N N . ASN A 1 106 ? 3.734 -3.096 16.187 1.00 87.06 106 ASN A N 1
ATOM 792 C CA . ASN A 1 106 ? 2.889 -2.083 15.569 1.00 87.06 106 ASN A CA 1
ATOM 793 C C . ASN A 1 106 ? 3.753 -1.171 14.698 1.00 87.06 106 ASN A C 1
ATOM 795 O O . ASN A 1 106 ? 4.811 -0.703 15.125 1.00 87.06 106 ASN A O 1
ATOM 799 N N . THR A 1 107 ? 3.277 -0.897 13.492 1.00 93.00 107 THR A N 1
ATOM 800 C CA . THR A 1 107 ? 3.923 0.035 12.565 1.00 93.00 107 THR A CA 1
ATOM 801 C C . THR A 1 107 ? 3.050 1.275 12.400 1.00 93.00 107 THR A C 1
ATOM 803 O O . THR A 1 107 ? 1.959 1.368 12.964 1.00 93.00 107 THR A O 1
ATOM 806 N N . VAL A 1 108 ? 3.497 2.241 11.598 1.00 94.31 108 VAL A N 1
ATOM 807 C CA . VAL A 1 108 ? 2.663 3.399 11.240 1.00 94.31 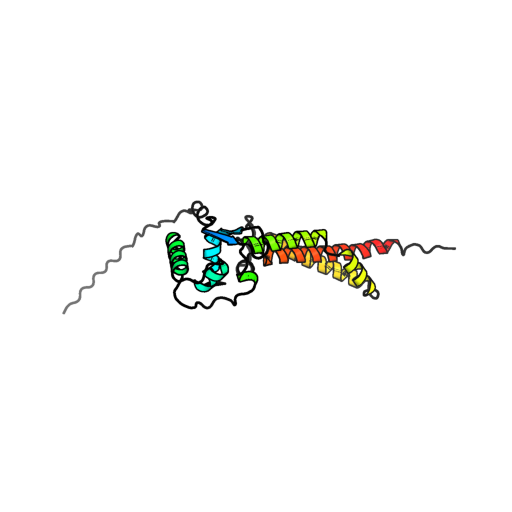108 VAL A CA 1
ATOM 808 C C . VAL A 1 108 ? 1.382 2.985 10.503 1.00 94.31 108 VAL A C 1
ATOM 810 O O . VAL A 1 108 ? 0.373 3.671 10.645 1.00 94.31 108 VAL A O 1
ATOM 813 N N . PHE A 1 109 ? 1.377 1.843 9.798 1.00 95.44 109 PHE A N 1
ATOM 814 C CA . PHE A 1 109 ? 0.161 1.298 9.181 1.00 95.44 109 PHE A CA 1
ATOM 815 C C . PHE A 1 109 ? -0.902 0.962 10.223 1.00 95.44 109 PHE A C 1
ATOM 817 O O . PHE A 1 109 ? -2.074 1.235 10.000 1.00 95.44 109 PHE A O 1
ATOM 824 N N . THR A 1 110 ? -0.517 0.478 11.408 1.00 93.44 110 THR A N 1
ATOM 825 C CA . THR A 1 110 ? -1.456 0.157 12.498 1.00 93.44 110 THR A CA 1
ATOM 826 C C . THR A 1 110 ? -2.316 1.360 12.911 1.00 93.44 110 THR A C 1
ATOM 828 O O . THR A 1 110 ? -3.403 1.191 13.457 1.00 93.44 110 THR A O 1
ATOM 831 N N . CYS A 1 111 ? -1.868 2.586 12.627 1.00 92.19 111 CYS A N 1
ATOM 832 C CA . CYS A 1 111 ? -2.658 3.788 12.857 1.00 92.19 111 CYS A CA 1
ATOM 833 C C . CYS A 1 111 ? -3.749 4.017 11.801 1.00 92.19 111 CYS A C 1
ATOM 835 O O . CYS A 1 111 ? -4.750 4.639 12.134 1.00 92.19 111 CYS A O 1
ATOM 837 N N . LEU A 1 112 ? -3.573 3.587 10.553 1.00 94.69 112 LEU A N 1
ATOM 838 C CA . LEU A 1 112 ? -4.510 3.866 9.460 1.00 94.69 112 LEU A CA 1
ATOM 839 C C . LEU A 1 112 ? -5.739 2.969 9.558 1.00 94.69 112 LEU A C 1
ATOM 841 O O . LEU A 1 112 ? -5.601 1.799 9.894 1.00 94.69 112 LEU A O 1
ATOM 845 N N . VAL A 1 113 ? -6.920 3.493 9.233 1.00 95.00 113 VAL A N 1
ATOM 846 C CA . VAL A 1 113 ? -8.087 2.654 8.904 1.00 95.00 113 VAL A CA 1
ATOM 847 C C . VAL A 1 113 ? -7.840 1.974 7.551 1.00 95.00 113 VAL A C 1
ATOM 849 O O . VAL A 1 113 ? -7.157 2.544 6.699 1.00 95.00 113 VAL A O 1
ATOM 852 N N . GLU A 1 114 ? -8.367 0.767 7.330 1.00 93.94 114 GLU A N 1
ATOM 853 C CA . GLU A 1 114 ? -8.162 0.029 6.072 1.00 93.94 114 GLU A CA 1
ATOM 854 C C . GLU A 1 114 ? -8.583 0.843 4.841 1.00 93.94 114 GLU A C 1
ATOM 856 O O . GLU A 1 114 ? -7.858 0.865 3.847 1.00 93.94 114 GLU A O 1
ATOM 861 N N . GLU A 1 115 ? -9.689 1.585 4.928 1.00 91.75 115 GLU A N 1
ATOM 862 C CA . GLU A 1 115 ? -10.139 2.512 3.881 1.00 91.75 115 GLU A CA 1
ATOM 863 C C . GLU A 1 115 ? -9.072 3.574 3.546 1.00 91.75 115 GLU A C 1
ATOM 865 O O . GLU A 1 115 ? -8.794 3.819 2.372 1.00 91.75 115 GLU A O 1
ATOM 870 N N . GLU A 1 116 ? -8.406 4.151 4.555 1.00 93.56 116 GLU A N 1
ATOM 871 C CA . GLU A 1 116 ? -7.346 5.152 4.354 1.00 93.56 116 GLU A CA 1
ATOM 872 C C . GLU A 1 116 ? -6.114 4.558 3.684 1.00 93.56 116 GLU A C 1
ATOM 874 O O . GLU A 1 116 ? -5.570 5.149 2.755 1.00 93.56 116 GLU A O 1
ATOM 879 N N . ALA A 1 117 ? -5.660 3.397 4.158 1.00 94.94 117 ALA A N 1
ATOM 880 C CA . ALA A 1 117 ? -4.494 2.724 3.598 1.00 94.94 117 ALA A CA 1
ATOM 881 C C . ALA A 1 117 ? -4.748 2.283 2.148 1.00 94.94 117 ALA A C 1
ATOM 883 O O . ALA A 1 117 ? -3.886 2.457 1.282 1.00 94.94 117 ALA A O 1
ATOM 884 N N . THR A 1 118 ? -5.958 1.790 1.869 1.00 92.69 118 THR A N 1
ATOM 885 C CA . THR A 1 118 ? -6.407 1.444 0.517 1.00 92.69 118 THR A CA 1
ATOM 886 C C . THR A 1 118 ? -6.397 2.674 -0.387 1.00 92.69 118 THR A C 1
ATOM 888 O O . THR A 1 118 ? -5.825 2.636 -1.479 1.00 92.69 118 THR A O 1
ATOM 891 N N . GLN A 1 119 ? -7.006 3.778 0.062 1.00 93.06 119 GLN A N 1
ATOM 892 C CA . GLN A 1 119 ? -7.081 5.007 -0.722 1.00 93.06 119 GLN A CA 1
ATOM 893 C C . GLN A 1 119 ? -5.692 5.602 -0.966 1.00 93.06 119 GLN A C 1
ATOM 895 O O . GLN A 1 119 ? -5.381 5.942 -2.102 1.00 93.06 119 GLN A O 1
ATOM 900 N N . LEU A 1 120 ? -4.817 5.612 0.044 1.00 95.25 120 LEU A N 1
ATOM 901 C CA . LEU A 1 120 ? -3.424 6.035 -0.101 1.00 95.25 120 LEU A CA 1
ATOM 902 C C . LEU A 1 120 ? -2.692 5.231 -1.188 1.00 95.25 120 LEU A C 1
ATOM 904 O O . LEU A 1 120 ? -1.939 5.795 -1.980 1.00 95.25 120 LEU A O 1
ATOM 908 N N . GLY A 1 121 ? -2.924 3.917 -1.255 1.00 95.38 121 GLY A N 1
ATOM 909 C CA . GLY A 1 121 ? -2.368 3.066 -2.307 1.00 95.38 121 GLY A CA 1
ATOM 910 C C . GLY A 1 121 ? -2.892 3.428 -3.701 1.00 95.38 121 GLY A C 1
ATOM 911 O O . GLY A 1 121 ? -2.113 3.498 -4.651 1.00 95.38 121 GLY A O 1
ATOM 912 N N . ARG A 1 122 ? -4.198 3.693 -3.832 1.00 94.38 122 ARG A N 1
ATOM 913 C CA . ARG A 1 122 ? -4.832 4.101 -5.102 1.00 94.38 122 ARG A CA 1
ATOM 914 C C . ARG A 1 122 ? -4.370 5.479 -5.572 1.00 94.38 122 ARG A C 1
ATOM 916 O O . ARG A 1 122 ? -4.122 5.672 -6.765 1.00 94.38 122 ARG A O 1
ATOM 923 N N . ASP A 1 123 ? -4.212 6.413 -4.643 1.00 96.12 123 ASP A N 1
ATOM 924 C CA . ASP A 1 123 ? -3.679 7.741 -4.929 1.00 96.12 123 ASP A CA 1
ATOM 925 C C . ASP A 1 123 ? -2.231 7.620 -5.409 1.00 96.12 123 ASP A C 1
ATOM 927 O O . ASP A 1 123 ? -1.880 8.164 -6.454 1.00 96.12 123 ASP A O 1
ATOM 931 N N . MET A 1 124 ? -1.409 6.816 -4.722 1.00 97.62 124 MET A N 1
ATOM 932 C CA . MET A 1 124 ? -0.034 6.542 -5.142 1.00 97.62 124 MET A CA 1
ATOM 933 C C . MET A 1 124 ? 0.024 5.921 -6.542 1.00 97.62 124 MET A C 1
ATOM 935 O O . MET A 1 124 ? 0.815 6.364 -7.372 1.00 97.62 124 MET A O 1
ATOM 939 N N . HIS A 1 125 ? -0.835 4.940 -6.834 1.00 96.19 125 HIS A N 1
ATOM 940 C CA . HIS A 1 125 ? -0.955 4.358 -8.170 1.00 96.19 125 HIS A CA 1
ATOM 941 C C . HIS A 1 125 ? -1.201 5.431 -9.237 1.00 96.19 125 HIS A C 1
ATOM 943 O O . HIS A 1 125 ? -0.466 5.516 -10.221 1.00 96.19 125 HIS A O 1
ATOM 949 N N . THR A 1 126 ? -2.195 6.286 -9.003 1.00 97.75 126 THR A N 1
ATOM 950 C CA . THR A 1 126 ? -2.572 7.370 -9.916 1.00 97.75 126 THR A CA 1
ATOM 951 C C . THR A 1 126 ? -1.425 8.359 -10.120 1.00 97.75 126 THR A C 1
ATOM 953 O O . THR A 1 126 ? -1.073 8.674 -11.257 1.00 97.75 126 THR A O 1
ATOM 956 N N . LEU A 1 127 ? -0.784 8.796 -9.033 1.00 98.38 127 LEU A N 1
ATOM 957 C CA . LEU A 1 127 ? 0.343 9.728 -9.082 1.00 98.38 127 LEU A CA 1
ATOM 958 C C . LEU A 1 127 ? 1.541 9.139 -9.831 1.00 98.38 127 LEU A C 1
ATOM 960 O O . LEU A 1 127 ? 2.193 9.849 -10.596 1.00 98.38 127 LEU A O 1
ATOM 964 N N . VAL A 1 128 ? 1.821 7.844 -9.660 1.00 98.31 128 VAL A N 1
ATOM 965 C CA . VAL A 1 128 ? 2.885 7.165 -10.407 1.00 98.31 128 VAL A CA 1
ATOM 966 C C . VAL A 1 128 ? 2.573 7.157 -11.904 1.00 98.31 128 VAL A C 1
ATOM 968 O O . VAL A 1 128 ? 3.441 7.514 -12.696 1.00 98.31 128 VAL A O 1
ATOM 971 N N . GLN A 1 129 ? 1.344 6.826 -12.307 1.00 95.12 129 GLN A N 1
ATOM 972 C CA . GLN A 1 129 ? 0.959 6.836 -13.725 1.00 95.12 129 GLN A CA 1
ATOM 973 C C . GLN A 1 129 ? 1.031 8.236 -14.351 1.00 95.12 129 GLN A C 1
ATOM 975 O O . GLN A 1 129 ? 1.427 8.379 -15.506 1.00 95.12 129 GLN A O 1
ATOM 980 N N . GLN A 1 130 ? 0.659 9.272 -13.598 1.00 97.12 130 GLN A N 1
ATOM 981 C CA . GLN A 1 130 ? 0.560 10.638 -14.115 1.00 97.12 130 GLN A CA 1
ATOM 982 C C . GLN A 1 130 ? 1.885 11.405 -14.084 1.00 97.12 130 GLN A C 1
ATOM 984 O O . GLN A 1 130 ? 2.142 12.225 -14.966 1.00 97.12 130 GLN A O 1
ATOM 989 N N . HIS A 1 131 ? 2.717 11.175 -13.067 1.00 97.88 131 HIS A N 1
ATOM 990 C CA . HIS A 1 131 ? 3.819 12.081 -12.742 1.00 97.88 131 HIS A CA 1
ATOM 991 C C . HIS A 1 131 ? 5.180 11.403 -12.592 1.00 97.88 131 HIS A C 1
ATOM 993 O O . HIS A 1 131 ? 6.189 12.109 -12.525 1.00 97.88 131 HIS A O 1
ATOM 999 N N . TYR A 1 132 ? 5.260 10.069 -12.541 1.00 97.56 132 TYR A N 1
ATOM 1000 C CA . TYR A 1 132 ? 6.554 9.409 -12.383 1.00 97.56 132 TYR A CA 1
ATOM 1001 C C . TYR A 1 132 ? 7.449 9.658 -13.616 1.00 97.56 132 TYR A C 1
ATOM 1003 O O . TYR A 1 132 ? 7.058 9.332 -14.742 1.00 97.56 132 TYR A O 1
ATOM 1011 N N . PRO A 1 133 ? 8.659 10.229 -13.453 1.00 97.12 133 PRO A N 1
ATOM 1012 C CA . PRO A 1 133 ? 9.440 10.767 -14.566 1.00 97.12 133 PRO A CA 1
ATOM 1013 C C . PRO A 1 133 ? 10.248 9.680 -15.295 1.00 97.12 133 PRO A C 1
ATOM 1015 O O . PRO A 1 133 ? 11.478 9.715 -15.330 1.00 97.12 133 PRO A O 1
ATOM 1018 N N . VAL A 1 134 ? 9.566 8.715 -15.918 1.00 96.50 134 VAL A N 1
ATOM 1019 C CA . VAL A 1 134 ? 10.203 7.565 -16.586 1.00 96.50 134 VAL A CA 1
ATOM 1020 C C . VAL A 1 134 ? 11.193 8.004 -17.670 1.00 96.50 134 VAL A C 1
ATOM 1022 O O . VAL A 1 134 ? 12.329 7.539 -17.680 1.00 96.50 134 VAL A O 1
ATOM 1025 N N . ARG A 1 135 ? 10.811 8.938 -18.554 1.00 94.44 135 ARG A N 1
ATOM 1026 C CA . ARG A 1 135 ? 11.684 9.406 -19.651 1.00 94.44 135 ARG A CA 1
ATOM 1027 C C . ARG A 1 135 ? 12.980 10.067 -19.147 1.00 94.44 135 ARG A C 1
ATOM 1029 O O . ARG A 1 135 ? 14.044 9.568 -19.508 1.00 94.44 135 ARG A O 1
ATOM 1036 N N . PRO A 1 136 ? 12.940 11.088 -18.262 1.00 95.69 136 PRO A N 1
ATOM 1037 C CA . PRO A 1 136 ? 14.163 11.660 -17.693 1.00 95.69 136 PRO A CA 1
ATOM 1038 C C . PRO A 1 136 ? 15.085 10.636 -17.015 1.00 95.69 136 PRO A C 1
ATOM 1040 O O . PRO A 1 136 ? 16.310 10.739 -17.124 1.00 95.69 136 PRO A O 1
ATOM 1043 N N . LEU A 1 137 ? 14.517 9.634 -16.329 1.00 95.25 137 LEU A N 1
ATOM 1044 C CA . LEU A 1 137 ? 15.294 8.558 -15.705 1.00 95.25 137 LEU A CA 1
ATOM 1045 C C . LEU A 1 137 ? 16.018 7.698 -16.745 1.00 95.25 137 LEU A C 1
ATOM 1047 O O . LEU A 1 137 ? 17.183 7.344 -16.547 1.00 95.25 137 LEU A O 1
ATOM 1051 N N . ILE A 1 138 ? 15.347 7.373 -17.852 1.00 93.88 138 ILE A N 1
ATOM 1052 C CA . ILE A 1 138 ? 15.946 6.620 -18.956 1.00 93.88 138 ILE A CA 1
ATOM 1053 C C . ILE A 1 138 ? 17.074 7.431 -19.599 1.00 93.88 138 ILE A C 1
ATOM 1055 O O . ILE A 1 138 ? 18.175 6.904 -19.746 1.00 93.88 138 ILE A O 1
ATOM 1059 N N . ASP A 1 139 ? 16.855 8.712 -19.909 1.00 91.25 139 ASP A N 1
ATOM 1060 C CA . ASP A 1 139 ? 17.877 9.571 -20.523 1.00 91.25 139 ASP A CA 1
ATOM 1061 C C . ASP A 1 139 ? 19.129 9.676 -19.646 1.00 91.25 139 ASP A C 1
ATOM 1063 O O . ASP A 1 139 ? 20.264 9.591 -20.125 1.00 91.25 139 ASP A O 1
ATOM 1067 N N . MET A 1 140 ? 18.935 9.822 -18.332 1.00 90.56 140 MET A N 1
ATOM 1068 C CA . MET A 1 140 ? 20.034 9.840 -17.372 1.00 90.56 140 MET A CA 1
ATOM 1069 C C . MET A 1 140 ? 20.792 8.507 -17.330 1.00 90.56 140 MET A C 1
ATOM 1071 O O . MET A 1 140 ? 22.021 8.515 -17.243 1.00 90.56 140 MET A O 1
ATOM 1075 N N . ALA A 1 141 ? 20.090 7.374 -17.392 1.00 88.56 141 ALA A N 1
ATOM 1076 C CA . ALA A 1 141 ? 20.711 6.051 -17.405 1.00 88.56 141 ALA A CA 1
ATOM 1077 C C . ALA A 1 141 ? 21.471 5.784 -18.716 1.00 88.56 141 ALA A C 1
ATOM 1079 O O . ALA A 1 141 ? 22.604 5.302 -18.685 1.00 88.56 141 ALA A O 1
ATOM 1080 N N . ALA A 1 142 ? 20.895 6.158 -19.861 1.00 85.00 142 ALA A N 1
ATOM 1081 C CA . ALA A 1 142 ? 21.499 5.979 -21.179 1.00 85.00 142 ALA A CA 1
ATOM 1082 C C . ALA A 1 142 ? 22.826 6.744 -21.315 1.00 85.00 142 ALA A C 1
ATOM 1084 O O . ALA A 1 142 ? 23.785 6.208 -21.868 1.00 85.00 142 ALA A O 1
ATOM 1085 N N . ARG A 1 143 ? 22.927 7.951 -20.734 1.00 82.94 143 ARG A N 1
ATOM 1086 C CA . ARG A 1 143 ? 24.185 8.722 -20.678 1.00 82.94 143 ARG A CA 1
ATOM 1087 C C . ARG A 1 143 ? 25.314 8.014 -19.921 1.00 82.94 143 ARG A C 1
ATOM 1089 O O . ARG A 1 143 ? 26.475 8.308 -20.174 1.00 82.94 143 ARG A O 1
ATOM 1096 N N . LYS A 1 144 ? 24.998 7.096 -19.002 1.00 77.69 144 LYS A N 1
ATOM 1097 C CA . LYS A 1 144 ? 25.993 6.337 -18.219 1.00 77.69 144 LYS A CA 1
ATOM 1098 C C . LYS A 1 144 ? 26.384 5.002 -18.864 1.00 77.69 144 LYS A C 1
ATOM 1100 O O . LYS A 1 144 ? 27.441 4.472 -18.552 1.00 77.69 144 LYS A O 1
ATOM 1105 N N . SER A 1 145 ? 25.551 4.458 -19.753 1.00 69.88 145 SER A N 1
ATOM 1106 C CA . SER A 1 145 ? 25.654 3.083 -20.277 1.00 69.88 145 SER A CA 1
ATOM 1107 C C . SER A 1 145 ? 26.401 2.963 -21.620 1.00 69.88 145 SER A C 1
ATOM 1109 O O . SER A 1 145 ? 26.254 1.957 -22.314 1.00 69.88 145 SER A O 1
ATOM 1111 N N . VAL A 1 146 ? 27.161 3.990 -22.023 1.00 63.81 146 VAL A N 1
ATOM 1112 C CA . VAL A 1 146 ? 27.613 4.206 -23.416 1.00 63.81 146 VAL A CA 1
ATOM 1113 C C . VAL A 1 146 ? 28.521 3.094 -23.963 1.00 63.81 146 VAL A C 1
ATOM 1115 O O . VAL A 1 146 ? 28.575 2.900 -25.172 1.00 63.81 146 VAL A O 1
ATOM 1118 N N . SER A 1 147 ? 29.195 2.325 -23.109 1.00 67.31 147 SER A N 1
ATOM 1119 C CA . SER A 1 147 ? 30.217 1.369 -23.546 1.00 67.31 147 SER A CA 1
ATOM 1120 C C . SER A 1 147 ? 29.690 0.045 -24.122 1.00 67.31 147 SER A C 1
ATOM 1122 O O . SER A 1 147 ? 30.433 -0.596 -24.856 1.00 67.31 147 SER A O 1
ATOM 1124 N N . HIS A 1 148 ? 28.438 -0.367 -23.856 1.00 80.75 148 HIS A N 1
ATOM 1125 C CA . HIS A 1 148 ? 27.937 -1.702 -24.257 1.00 80.75 148 HIS A CA 1
ATOM 1126 C C . HIS A 1 148 ? 26.431 -1.715 -24.624 1.00 80.75 148 HIS A C 1
ATOM 1128 O O . HIS A 1 148 ? 25.609 -2.273 -23.892 1.00 80.75 148 HIS A O 1
ATOM 1134 N N . PRO A 1 149 ? 26.020 -1.109 -25.757 1.00 83.88 149 PRO A N 1
ATOM 1135 C CA . PRO A 1 149 ? 24.605 -0.979 -26.130 1.00 83.88 149 PRO A CA 1
ATOM 1136 C C . PRO A 1 149 ? 23.889 -2.321 -26.364 1.00 83.88 149 PRO A C 1
ATOM 1138 O O . PRO A 1 149 ? 22.747 -2.482 -25.938 1.00 83.88 149 PRO A O 1
ATOM 1141 N N . GLU A 1 150 ? 24.552 -3.304 -26.982 1.00 86.81 150 GLU A N 1
ATOM 1142 C CA . GLU A 1 150 ? 23.949 -4.622 -27.238 1.00 86.81 150 GLU A CA 1
ATOM 1143 C C . GLU A 1 150 ? 23.761 -5.458 -25.972 1.00 86.81 150 GLU A C 1
ATOM 1145 O O . GLU A 1 150 ? 22.778 -6.188 -25.849 1.00 86.81 150 GLU A O 1
ATOM 1150 N N . GLU A 1 151 ? 24.684 -5.353 -25.017 1.00 89.00 151 GLU A N 1
ATOM 1151 C CA . GLU A 1 151 ? 24.540 -5.996 -23.710 1.00 89.00 151 GLU A CA 1
ATOM 1152 C C . GLU A 1 151 ? 23.370 -5.384 -22.948 1.00 89.00 151 GLU A C 1
ATOM 1154 O O . GLU A 1 151 ? 22.444 -6.097 -22.566 1.00 89.00 151 GLU A O 1
ATOM 1159 N N . ARG A 1 152 ? 23.317 -4.048 -22.890 1.00 88.56 152 ARG A N 1
ATOM 1160 C CA . ARG A 1 152 ? 22.204 -3.332 -22.270 1.00 88.56 152 ARG A CA 1
ATOM 1161 C C . ARG A 1 152 ? 20.856 -3.694 -22.896 1.00 88.56 152 ARG A C 1
ATOM 1163 O O . ARG A 1 152 ? 19.867 -3.839 -22.180 1.00 88.56 152 ARG A O 1
ATOM 1170 N N . ARG A 1 153 ? 20.800 -3.861 -24.221 1.00 91.12 153 ARG A N 1
ATOM 1171 C CA . ARG A 1 153 ? 19.597 -4.316 -24.931 1.00 91.12 153 ARG A CA 1
ATOM 1172 C C . ARG A 1 153 ? 19.173 -5.720 -24.486 1.00 91.12 153 ARG A C 1
ATOM 1174 O O . ARG A 1 153 ? 17.986 -5.935 -24.243 1.00 91.12 153 ARG A O 1
ATOM 1181 N N . ARG A 1 154 ? 20.114 -6.667 -24.369 1.00 93.25 154 ARG A N 1
ATOM 1182 C CA . ARG A 1 154 ? 19.829 -8.027 -23.873 1.00 93.25 154 ARG A CA 1
ATOM 1183 C C . ARG A 1 154 ? 19.324 -8.009 -22.431 1.00 93.25 154 ARG A C 1
ATOM 1185 O O . ARG A 1 154 ? 18.317 -8.657 -22.152 1.00 93.25 154 ARG A O 1
ATOM 1192 N N . ASP A 1 155 ? 19.952 -7.222 -21.563 1.00 93.69 155 ASP A N 1
ATOM 1193 C CA . ASP A 1 155 ? 19.551 -7.097 -20.158 1.00 93.69 155 ASP A CA 1
ATOM 1194 C C . ASP A 1 155 ? 18.131 -6.550 -20.023 1.00 93.69 155 ASP A C 1
ATOM 1196 O O . ASP A 1 155 ? 17.335 -7.063 -19.241 1.00 93.69 155 ASP A O 1
ATOM 1200 N N . LEU A 1 156 ? 17.778 -5.540 -20.826 1.00 95.06 156 LEU A N 1
ATOM 1201 C CA . LEU A 1 156 ? 16.432 -4.969 -20.841 1.00 95.06 156 LEU A CA 1
ATOM 1202 C C . LEU A 1 156 ? 15.379 -5.986 -21.294 1.00 95.06 156 LEU A C 1
ATOM 1204 O O . LEU A 1 156 ? 14.307 -6.047 -20.699 1.00 95.06 156 LEU A O 1
ATOM 1208 N N . ILE A 1 157 ? 15.679 -6.814 -22.299 1.00 96.62 157 ILE A N 1
ATOM 1209 C CA . ILE A 1 157 ? 14.780 -7.899 -22.725 1.00 96.62 157 ILE A CA 1
ATOM 1210 C C . ILE A 1 157 ? 14.587 -8.911 -21.589 1.00 96.62 157 ILE A C 1
ATOM 1212 O O . ILE A 1 157 ? 13.455 -9.311 -21.314 1.00 96.62 157 ILE A O 1
ATOM 1216 N N . GLY A 1 158 ? 15.670 -9.304 -20.913 1.00 97.56 158 GLY A N 1
ATOM 1217 C CA . GLY A 1 158 ? 15.604 -10.194 -19.753 1.00 97.56 158 GLY A CA 1
ATOM 1218 C C . GLY A 1 158 ? 14.771 -9.602 -18.614 1.00 97.56 158 GLY A C 1
ATOM 1219 O O . GLY A 1 158 ? 13.872 -10.261 -18.098 1.00 97.56 158 GLY A O 1
ATOM 1220 N N . ALA A 1 159 ? 15.008 -8.332 -18.281 1.00 97.50 159 ALA A N 1
ATOM 1221 C CA . ALA A 1 159 ? 14.270 -7.616 -17.248 1.00 97.50 159 ALA A CA 1
ATOM 1222 C C . ALA A 1 159 ? 12.774 -7.509 -17.573 1.00 97.50 159 ALA A C 1
ATOM 1224 O O . ALA A 1 159 ? 11.952 -7.745 -16.693 1.00 97.50 159 ALA A O 1
ATOM 1225 N N . ILE A 1 160 ? 12.412 -7.202 -18.827 1.00 98.38 160 ILE A N 1
ATOM 1226 C CA . ILE A 1 160 ? 11.008 -7.161 -19.260 1.00 98.38 160 ILE A CA 1
ATOM 1227 C C . ILE A 1 160 ? 10.346 -8.514 -19.032 1.00 98.38 160 ILE A C 1
ATOM 1229 O O . ILE A 1 160 ? 9.277 -8.536 -18.442 1.00 98.38 160 ILE A O 1
ATOM 1233 N N . ARG A 1 161 ? 10.971 -9.625 -19.445 1.00 97.94 161 ARG A N 1
ATOM 1234 C CA . ARG A 1 161 ? 10.395 -10.970 -19.269 1.00 97.94 161 ARG A CA 1
ATOM 1235 C C . ARG A 1 161 ? 10.087 -11.269 -17.802 1.00 97.94 161 ARG A C 1
ATOM 1237 O O . ARG A 1 161 ? 8.958 -11.614 -17.483 1.00 97.94 161 ARG A O 1
ATOM 1244 N N . ILE A 1 162 ? 11.058 -11.045 -16.915 1.00 97.81 162 ILE A N 1
ATOM 1245 C CA . ILE A 1 162 ? 10.899 -11.291 -15.473 1.00 97.81 162 ILE A CA 1
ATOM 1246 C C . ILE A 1 162 ? 9.818 -10.382 -14.869 1.00 97.81 162 ILE A C 1
ATOM 1248 O O . ILE A 1 162 ? 8.999 -10.830 -14.070 1.00 97.81 162 ILE A O 1
ATOM 1252 N N . LEU A 1 163 ? 9.810 -9.096 -15.229 1.00 97.50 163 LEU A N 1
ATOM 1253 C CA . LEU A 1 163 ? 8.839 -8.135 -14.701 1.00 97.50 163 LEU A CA 1
ATOM 1254 C C . LEU A 1 163 ? 7.417 -8.394 -15.220 1.00 97.50 163 LEU A C 1
ATOM 1256 O O . LEU A 1 163 ? 6.466 -8.184 -14.475 1.00 97.50 163 LEU A O 1
ATOM 1260 N N . ASP A 1 164 ? 7.262 -8.846 -16.464 1.00 96.25 164 ASP A N 1
ATOM 1261 C CA . ASP A 1 164 ? 5.966 -9.198 -17.058 1.00 96.25 164 ASP A CA 1
ATOM 1262 C C . ASP A 1 164 ? 5.390 -10.459 -16.387 1.00 96.25 164 ASP A C 1
ATOM 1264 O O . ASP A 1 164 ? 4.236 -10.444 -15.959 1.00 96.25 164 ASP A O 1
ATOM 1268 N N . GLU A 1 165 ? 6.219 -11.491 -16.169 1.00 94.19 165 GLU A N 1
ATOM 1269 C CA . GLU A 1 165 ? 5.862 -12.691 -15.390 1.00 94.19 165 GLU A CA 1
ATOM 1270 C C . GLU A 1 165 ? 5.418 -12.325 -13.964 1.00 94.19 165 GLU A C 1
ATOM 1272 O O . GLU A 1 165 ? 4.369 -12.763 -13.488 1.00 94.19 165 GLU A O 1
ATOM 1277 N N . LEU A 1 166 ? 6.184 -11.463 -13.288 1.00 91.88 166 LEU A N 1
ATOM 1278 C CA . LEU A 1 166 ? 5.875 -11.009 -11.933 1.00 91.88 166 LEU A CA 1
ATOM 1279 C C . LEU A 1 166 ? 4.570 -10.198 -11.869 1.00 91.88 166 LEU A C 1
ATOM 1281 O O . LEU A 1 166 ? 3.773 -10.376 -10.947 1.00 91.88 166 LEU A O 1
ATOM 1285 N N . ASN A 1 167 ? 4.328 -9.335 -12.857 1.00 90.75 167 ASN A N 1
ATOM 1286 C CA . ASN A 1 167 ? 3.098 -8.553 -12.954 1.00 90.75 167 ASN A CA 1
ATOM 1287 C C . ASN A 1 167 ? 1.865 -9.441 -13.196 1.00 90.75 167 ASN A C 1
ATOM 1289 O O . ASN A 1 167 ? 0.803 -9.194 -12.617 1.00 90.75 167 ASN A O 1
ATOM 1293 N N . GLY A 1 168 ? 2.019 -10.500 -14.000 1.00 87.81 168 GLY A N 1
ATOM 1294 C CA . GLY A 1 168 ? 1.005 -11.542 -14.172 1.00 87.81 168 GLY A CA 1
ATOM 1295 C C . GLY A 1 168 ? 0.655 -12.207 -12.841 1.00 87.81 168 GLY A C 1
ATOM 1296 O O . GLY A 1 168 ? -0.503 -12.181 -12.427 1.00 87.81 168 GLY A O 1
ATOM 1297 N N . MET A 1 169 ? 1.667 -12.672 -12.099 1.00 84.94 169 MET A N 1
ATOM 1298 C CA . MET A 1 169 ? 1.462 -13.293 -10.782 1.00 84.94 169 MET A CA 1
ATOM 1299 C C . MET A 1 169 ? 0.746 -12.366 -9.788 1.00 84.94 169 MET A C 1
ATOM 1301 O O . MET A 1 169 ? -0.158 -12.805 -9.081 1.00 84.94 169 MET A O 1
ATOM 1305 N N . PHE A 1 170 ? 1.100 -11.078 -9.724 1.00 85.81 170 PHE A N 1
ATOM 1306 C CA . PHE A 1 170 ? 0.417 -10.135 -8.825 1.00 85.81 170 PHE A CA 1
ATOM 1307 C C . PHE A 1 170 ? -1.046 -9.898 -9.203 1.00 85.81 170 PHE A C 1
ATOM 1309 O O . PHE A 1 170 ? -1.886 -9.726 -8.318 1.00 85.81 170 PHE A O 1
ATOM 1316 N N . THR A 1 171 ? -1.363 -9.939 -10.496 1.00 81.25 171 THR A N 1
ATOM 1317 C CA . THR A 1 171 ? -2.742 -9.830 -10.987 1.00 81.25 171 THR A CA 1
ATOM 1318 C C . THR A 1 171 ? -3.569 -11.068 -10.617 1.00 81.25 171 THR A C 1
ATOM 1320 O O . THR A 1 171 ? -4.755 -10.943 -10.320 1.00 81.25 171 THR A O 1
ATOM 1323 N N . GLU A 1 172 ? -2.951 -12.249 -10.567 1.00 77.06 172 GLU A N 1
ATOM 1324 C CA . GLU A 1 172 ? -3.599 -13.523 -10.211 1.00 77.06 172 GLU A CA 1
ATOM 1325 C C . GLU A 1 172 ? -3.713 -13.769 -8.695 1.00 77.06 172 GLU A C 1
ATOM 1327 O O . GLU A 1 172 ? -4.554 -14.532 -8.228 1.00 77.06 172 GLU A O 1
ATOM 1332 N N . LEU A 1 173 ? -2.889 -13.131 -7.875 1.00 73.00 173 LEU A N 1
ATOM 1333 C CA . LEU A 1 173 ? -2.816 -13.439 -6.444 1.00 73.00 173 LEU A CA 1
ATOM 1334 C C . LEU A 1 173 ? -3.881 -12.737 -5.583 1.00 73.00 173 LEU A C 1
ATOM 1336 O O . LEU A 1 173 ? -3.949 -13.005 -4.386 1.00 73.00 173 LEU A O 1
ATOM 1340 N N . GLN A 1 174 ? -4.681 -11.836 -6.172 1.00 67.00 174 GLN A N 1
ATOM 1341 C CA . GLN A 1 174 ? -5.654 -10.948 -5.512 1.00 67.00 174 GLN A CA 1
ATOM 1342 C C . GLN A 1 174 ? -6.141 -11.427 -4.131 1.00 67.00 174 GLN A C 1
ATOM 1344 O O . GLN A 1 174 ? -6.910 -12.384 -4.004 1.00 67.00 174 GLN A O 1
ATOM 1349 N N . THR A 1 175 ? -5.683 -10.743 -3.077 1.00 67.56 175 THR A N 1
ATOM 1350 C CA . THR A 1 175 ? -5.992 -11.122 -1.694 1.00 67.56 175 THR A CA 1
ATOM 1351 C C . THR A 1 175 ? -7.443 -10.767 -1.338 1.00 67.56 175 THR A C 1
ATOM 1353 O O . THR A 1 175 ? -8.006 -9.823 -1.898 1.00 67.56 175 THR A O 1
ATOM 1356 N N . PRO A 1 176 ? -8.071 -11.452 -0.363 1.00 61.66 176 PRO A N 1
ATOM 1357 C CA . PRO A 1 176 ? -9.476 -11.231 -0.004 1.00 61.66 176 PRO A CA 1
ATOM 1358 C C . PRO A 1 176 ? -9.835 -9.783 0.366 1.00 61.66 176 PRO A C 1
ATOM 1360 O O . PRO A 1 176 ? -10.970 -9.372 0.152 1.00 61.66 176 PRO A O 1
ATOM 1363 N N . LEU A 1 177 ? -8.882 -9.001 0.890 1.00 66.31 177 LEU A N 1
ATOM 1364 C CA . LEU A 1 177 ? -9.082 -7.583 1.224 1.00 66.31 177 LEU A CA 1
ATOM 1365 C C . LEU A 1 177 ? -8.932 -6.642 0.025 1.00 66.31 177 LEU A C 1
ATOM 1367 O O . LEU A 1 177 ? -9.448 -5.531 0.053 1.00 66.31 177 LEU A O 1
ATOM 1371 N N . ALA A 1 178 ? -8.234 -7.074 -1.024 1.00 59.44 178 ALA A N 1
ATOM 1372 C CA . ALA A 1 178 ? -7.975 -6.276 -2.216 1.00 59.44 178 ALA A CA 1
ATOM 1373 C C . ALA A 1 178 ? -9.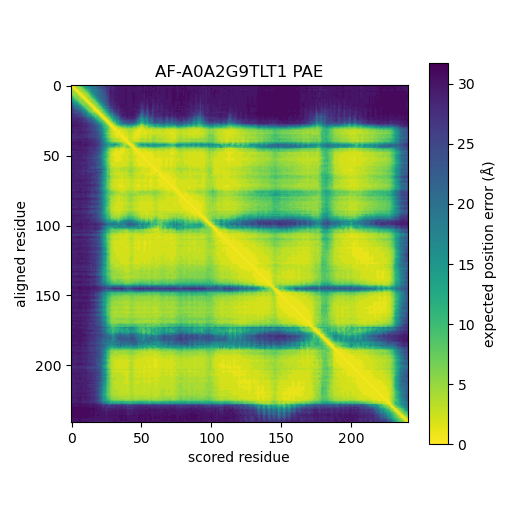051 -6.453 -3.308 1.00 59.44 178 ALA A C 1
ATOM 1375 O O . ALA A 1 178 ? -8.932 -5.839 -4.365 1.00 59.44 178 ALA A O 1
ATOM 1376 N N . THR A 1 179 ? -10.140 -7.185 -3.022 1.00 56.69 179 THR A N 1
ATOM 1377 C CA . THR A 1 179 ? -11.125 -7.749 -3.973 1.00 56.69 179 THR A CA 1
ATOM 1378 C C . THR A 1 179 ? -10.605 -9.052 -4.569 1.00 56.69 179 THR A C 1
ATOM 1380 O O . THR A 1 179 ? -9.672 -9.035 -5.358 1.00 56.69 179 THR A O 1
ATOM 1383 N N . ARG A 1 180 ? -11.199 -10.193 -4.197 1.00 48.78 180 ARG A N 1
ATOM 1384 C CA . ARG A 1 180 ? -10.876 -11.498 -4.792 1.00 48.78 180 ARG A CA 1
ATOM 1385 C C . ARG A 1 180 ? -11.729 -11.683 -6.050 1.00 48.78 180 ARG A C 1
ATOM 1387 O O . ARG A 1 180 ? -12.909 -12.006 -5.931 1.00 48.78 180 ARG A O 1
ATOM 1394 N N . ILE A 1 181 ? -11.171 -11.500 -7.245 1.00 49.53 181 ILE A N 1
ATOM 1395 C CA . ILE A 1 181 ? -11.740 -12.148 -8.436 1.00 49.53 181 ILE A CA 1
ATOM 1396 C C . ILE A 1 181 ? -11.606 -13.660 -8.211 1.00 49.53 181 ILE A C 1
ATOM 1398 O O . ILE A 1 181 ? -10.601 -14.121 -7.668 1.00 49.53 181 ILE A O 1
ATOM 1402 N N . GLN A 1 182 ? -12.636 -14.443 -8.547 1.00 44.06 182 GLN A N 1
ATOM 1403 C CA . GLN A 1 182 ? -12.542 -15.904 -8.502 1.00 44.06 182 GLN A CA 1
ATOM 1404 C C . GLN A 1 182 ? -11.425 -16.358 -9.450 1.00 44.06 182 GLN A C 1
ATOM 1406 O O . GLN A 1 182 ? -11.639 -16.477 -10.652 1.00 44.06 182 GLN A O 1
ATOM 1411 N N . ASN A 1 183 ? -10.225 -16.580 -8.915 1.00 49.47 183 ASN A N 1
ATOM 1412 C CA . ASN A 1 183 ? -9.127 -17.149 -9.677 1.00 49.47 183 ASN A CA 1
ATOM 1413 C C . ASN A 1 183 ? -9.220 -18.670 -9.617 1.00 49.47 183 ASN A C 1
ATOM 1415 O O . ASN A 1 183 ? -9.134 -19.276 -8.551 1.00 49.47 183 ASN A O 1
ATOM 1419 N N . ASN A 1 184 ? -9.402 -19.277 -10.790 1.00 53.66 184 ASN A N 1
ATOM 1420 C CA . ASN A 1 184 ? -9.446 -20.729 -10.979 1.00 53.66 184 ASN A CA 1
ATOM 1421 C C . ASN A 1 184 ? -8.040 -21.362 -11.020 1.00 53.66 184 ASN A C 1
ATOM 1423 O O . ASN A 1 184 ? -7.908 -22.546 -11.327 1.00 53.66 184 ASN A O 1
ATOM 1427 N N . VAL A 1 185 ? -6.990 -20.584 -10.740 1.00 59.25 185 VAL A N 1
ATOM 1428 C CA . VAL A 1 185 ? -5.598 -21.043 -10.735 1.00 59.25 185 VAL A CA 1
ATOM 1429 C C . VAL A 1 185 ? -5.210 -21.457 -9.310 1.00 59.25 185 VAL A C 1
ATOM 1431 O O . VAL A 1 185 ? -5.360 -20.653 -8.388 1.00 59.25 185 VAL A O 1
ATOM 1434 N N . PRO A 1 186 ? -4.707 -22.688 -9.092 1.00 61.53 186 PRO A N 1
ATOM 1435 C CA . PRO A 1 186 ? -4.187 -23.101 -7.793 1.00 61.53 186 PRO A CA 1
ATOM 1436 C C . PRO A 1 186 ? -2.964 -22.261 -7.404 1.00 61.53 186 PRO A C 1
ATOM 1438 O O . PRO A 1 186 ? -1.920 -22.331 -8.051 1.00 61.53 186 PRO A O 1
ATOM 1441 N N . ILE A 1 187 ? -3.081 -21.477 -6.335 1.00 66.44 187 ILE A N 1
ATOM 1442 C CA . ILE A 1 187 ? -1.974 -20.689 -5.782 1.00 66.44 187 ILE A CA 1
ATOM 1443 C C . ILE A 1 187 ? -1.198 -21.562 -4.784 1.00 66.44 187 ILE A C 1
ATOM 1445 O O . ILE A 1 187 ? -1.787 -22.326 -4.018 1.00 66.44 187 ILE A O 1
ATOM 1449 N N . HIS A 1 188 ? 0.135 -21.455 -4.770 1.00 77.00 188 HIS A N 1
ATOM 1450 C CA . HIS A 1 188 ? 0.960 -22.149 -3.779 1.00 77.00 188 HIS A CA 1
ATOM 1451 C C . HIS A 1 188 ? 0.615 -21.671 -2.359 1.00 77.00 188 HIS A C 1
ATOM 1453 O O . HIS A 1 188 ? 0.639 -20.471 -2.083 1.00 77.00 188 HIS A O 1
ATOM 1459 N N . ASN A 1 189 ? 0.351 -22.604 -1.441 1.00 78.31 189 ASN A N 1
ATOM 1460 C CA . ASN A 1 189 ? -0.159 -22.295 -0.101 1.00 78.31 189 ASN A CA 1
ATOM 1461 C C . ASN A 1 189 ? 0.733 -21.305 0.676 1.00 78.31 189 ASN A C 1
ATOM 1463 O O . ASN A 1 189 ? 0.232 -20.376 1.301 1.00 78.31 189 ASN A O 1
ATOM 1467 N N . GLU A 1 190 ? 2.061 -21.439 0.601 1.00 86.00 190 GLU A N 1
ATOM 1468 C CA . GLU A 1 190 ? 2.976 -20.507 1.286 1.00 86.00 190 GLU A CA 1
ATOM 1469 C C . GLU A 1 190 ? 2.908 -19.082 0.722 1.00 86.00 190 GLU A C 1
ATOM 1471 O O . GLU A 1 190 ? 3.021 -18.114 1.475 1.00 86.00 190 GLU A O 1
ATOM 1476 N N . LEU A 1 191 ? 2.682 -18.945 -0.590 1.00 83.44 191 LEU A N 1
ATOM 1477 C CA . LEU A 1 191 ? 2.552 -17.646 -1.243 1.00 83.44 191 LEU A CA 1
ATOM 1478 C C . LEU A 1 191 ? 1.235 -16.978 -0.843 1.00 83.44 191 LEU A C 1
ATOM 1480 O O . LEU A 1 191 ? 1.241 -15.808 -0.464 1.00 83.44 191 LEU A O 1
ATOM 1484 N N . GLU A 1 192 ? 0.124 -17.721 -0.864 1.00 82.50 192 GLU A N 1
ATOM 1485 C CA . GLU A 1 192 ? -1.177 -17.215 -0.412 1.00 82.50 192 GLU A CA 1
ATOM 1486 C C . GLU A 1 192 ? -1.115 -16.781 1.060 1.00 82.50 192 GLU A C 1
ATOM 1488 O O . GLU A 1 192 ? -1.547 -15.680 1.404 1.00 82.50 192 GLU A O 1
ATOM 1493 N N . VAL A 1 193 ? -0.509 -17.593 1.933 1.00 84.56 193 VAL A N 1
ATOM 1494 C CA . VAL A 1 193 ? -0.322 -17.257 3.353 1.00 84.56 193 VAL A CA 1
ATOM 1495 C C . VAL A 1 193 ? 0.540 -16.004 3.521 1.00 84.56 193 VAL A C 1
ATOM 1497 O O . VAL A 1 193 ? 0.148 -15.087 4.248 1.00 84.56 193 VAL A O 1
ATOM 1500 N N . GLY A 1 194 ? 1.688 -15.931 2.842 1.00 89.56 194 GLY A N 1
ATOM 1501 C CA . GLY A 1 194 ? 2.595 -14.787 2.923 1.00 89.56 194 GLY A CA 1
ATOM 1502 C C . GLY A 1 194 ? 1.948 -13.489 2.438 1.00 89.56 194 GLY A C 1
ATOM 1503 O O . GLY A 1 194 ? 2.092 -12.441 3.070 1.00 89.56 194 GLY A O 1
ATOM 1504 N N . MET A 1 195 ? 1.166 -13.558 1.365 1.00 88.19 195 MET A N 1
ATOM 1505 C CA . MET A 1 195 ? 0.537 -12.387 0.755 1.00 88.19 195 MET A CA 1
ATOM 1506 C C . MET A 1 195 ? -0.716 -11.942 1.494 1.00 88.19 195 MET A C 1
ATOM 1508 O O . MET A 1 195 ? -0.938 -10.740 1.646 1.00 88.19 195 MET A O 1
ATOM 1512 N N . ASN A 1 196 ? -1.470 -12.877 2.071 1.00 87.75 196 ASN A N 1
ATOM 1513 C CA . ASN A 1 196 ? -2.514 -12.550 3.036 1.00 87.75 196 ASN A CA 1
ATOM 1514 C C . ASN A 1 196 ? -1.926 -11.875 4.278 1.00 87.75 196 ASN A C 1
ATOM 1516 O O . ASN A 1 196 ? -2.446 -10.850 4.716 1.00 87.75 196 ASN A O 1
ATOM 1520 N N . HIS A 1 197 ? -0.812 -12.385 4.811 1.00 91.06 197 HIS A N 1
ATOM 1521 C CA . HIS A 1 197 ? -0.119 -11.744 5.927 1.00 91.06 197 HIS A CA 1
ATOM 1522 C C . HIS A 1 197 ? 0.331 -10.324 5.562 1.00 91.06 197 HIS A C 1
ATOM 1524 O O . HIS A 1 197 ? 0.019 -9.378 6.283 1.00 91.06 197 HIS A O 1
ATOM 1530 N N . PHE A 1 198 ? 0.994 -10.153 4.416 1.00 93.31 198 PHE A N 1
ATOM 1531 C CA . PHE A 1 198 ? 1.438 -8.847 3.933 1.00 93.31 198 PHE A CA 1
ATOM 1532 C C . PHE A 1 198 ? 0.268 -7.868 3.742 1.00 93.31 198 PHE A C 1
ATOM 1534 O O . PHE A 1 198 ? 0.340 -6.715 4.171 1.00 93.31 198 PHE A O 1
ATOM 1541 N N . SER A 1 199 ? -0.844 -8.337 3.172 1.00 92.50 199 SER A N 1
ATOM 1542 C CA . SER A 1 199 ? -2.072 -7.556 3.005 1.00 92.50 199 SER A CA 1
ATOM 1543 C C . SER A 1 199 ? -2.683 -7.130 4.342 1.00 92.50 199 SER A C 1
ATOM 1545 O O . SER A 1 199 ? -3.180 -6.010 4.442 1.00 92.50 199 SER A O 1
ATOM 1547 N N . LEU A 1 200 ? -2.650 -7.994 5.362 1.00 92.19 200 LEU A N 1
ATOM 1548 C CA . LEU A 1 200 ? -3.188 -7.708 6.695 1.00 92.19 200 LEU A CA 1
ATOM 1549 C C . LEU A 1 200 ? -2.349 -6.676 7.453 1.00 92.19 200 LEU A C 1
ATOM 1551 O O . LEU A 1 200 ? -2.914 -5.804 8.099 1.00 92.19 200 LEU A O 1
ATOM 1555 N N . ILE A 1 201 ? -1.017 -6.749 7.375 1.00 93.62 201 ILE A N 1
ATOM 1556 C CA . ILE A 1 201 ? -0.130 -5.839 8.127 1.00 93.62 201 ILE A CA 1
ATOM 1557 C C . ILE A 1 201 ? 0.057 -4.475 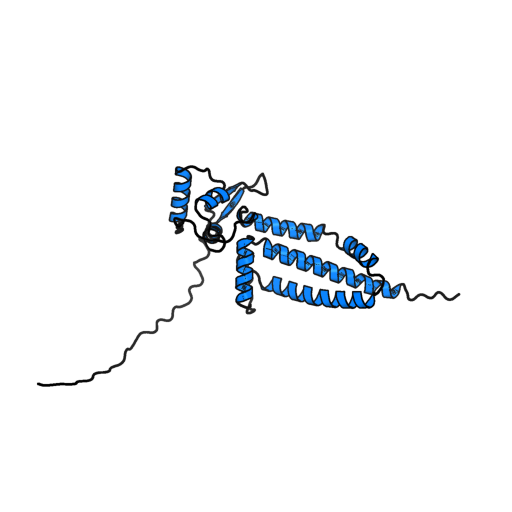7.448 1.00 93.62 201 ILE A C 1
ATOM 1559 O O . ILE A 1 201 ? 0.495 -3.525 8.094 1.00 93.62 201 ILE A O 1
ATOM 1563 N N . THR A 1 202 ? -0.247 -4.382 6.150 1.00 95.38 202 THR A N 1
ATOM 1564 C CA . THR A 1 202 ? -0.199 -3.130 5.371 1.00 95.38 202 THR A CA 1
ATOM 1565 C C . THR A 1 202 ? -1.580 -2.568 5.050 1.00 95.38 202 THR A C 1
ATOM 1567 O O . THR A 1 202 ? -1.676 -1.543 4.382 1.00 95.38 202 THR A O 1
ATOM 1570 N N . HIS A 1 203 ? -2.647 -3.238 5.494 1.00 93.88 203 HIS A N 1
ATOM 1571 C CA . HIS A 1 203 ? -4.036 -2.827 5.265 1.00 93.88 203 HIS A CA 1
ATOM 1572 C C . HIS A 1 203 ? -4.325 -2.563 3.782 1.00 93.88 203 HIS A C 1
ATOM 1574 O O . HIS A 1 203 ? -4.836 -1.513 3.411 1.00 93.88 203 HIS A O 1
ATOM 1580 N N . THR A 1 204 ? -3.959 -3.531 2.933 1.00 91.88 204 THR A N 1
ATOM 1581 C CA . THR A 1 204 ? -4.047 -3.525 1.451 1.00 91.88 204 THR A CA 1
ATOM 1582 C C . THR A 1 204 ? -3.099 -2.587 0.701 1.00 91.88 204 THR A C 1
ATOM 1584 O O . THR A 1 204 ? -2.853 -2.814 -0.486 1.00 91.88 204 THR A O 1
ATOM 1587 N N . PHE A 1 205 ? -2.496 -1.596 1.368 1.00 95.38 205 PHE A N 1
ATOM 1588 C CA . PHE A 1 205 ? -1.553 -0.677 0.724 1.00 95.38 205 PHE A CA 1
ATOM 1589 C C . PHE A 1 205 ? -0.398 -1.425 0.047 1.00 95.38 205 PHE A C 1
ATOM 1591 O O . PHE A 1 205 ? -0.029 -1.106 -1.082 1.00 95.38 205 PHE A O 1
ATOM 1598 N N . GLY A 1 206 ? 0.162 -2.436 0.720 1.00 94.75 206 GLY A N 1
ATOM 1599 C CA . GLY A 1 206 ? 1.305 -3.210 0.239 1.00 94.75 206 GLY A CA 1
ATOM 1600 C C . GLY A 1 206 ? 1.062 -3.838 -1.137 1.00 94.75 206 GLY A C 1
ATOM 1601 O O . GLY A 1 206 ? 1.783 -3.486 -2.070 1.00 94.75 206 GLY A O 1
ATOM 1602 N N . PRO A 1 207 ? 0.055 -4.719 -1.299 1.00 92.06 207 PRO A N 1
ATOM 1603 C CA . PRO A 1 207 ? -0.290 -5.313 -2.595 1.00 92.06 207 PRO A CA 1
ATOM 1604 C C . PRO A 1 207 ? -0.569 -4.293 -3.716 1.00 92.06 207 PRO A C 1
ATOM 1606 O O . PRO A 1 207 ? -0.103 -4.467 -4.846 1.00 92.06 207 PRO A O 1
ATOM 1609 N N . ILE A 1 208 ? -1.274 -3.194 -3.409 1.00 92.56 208 ILE A N 1
ATOM 1610 C CA . ILE A 1 208 ? -1.560 -2.126 -4.386 1.00 92.56 208 ILE A CA 1
ATOM 1611 C C . ILE A 1 208 ? -0.257 -1.458 -4.844 1.00 92.56 208 ILE A C 1
ATOM 1613 O O . ILE A 1 208 ? -0.005 -1.289 -6.043 1.00 92.56 208 ILE A O 1
ATOM 1617 N N . ASN A 1 209 ? 0.598 -1.090 -3.891 1.00 94.75 209 ASN A N 1
ATOM 1618 C CA . ASN A 1 209 ? 1.840 -0.385 -4.170 1.00 94.75 209 ASN A CA 1
ATOM 1619 C C . ASN A 1 209 ? 2.877 -1.305 -4.845 1.00 94.75 209 ASN A C 1
ATOM 1621 O O . ASN A 1 209 ? 3.598 -0.867 -5.737 1.00 94.75 209 ASN A O 1
ATOM 1625 N N . GLN A 1 210 ? 2.910 -2.592 -4.492 1.00 93.94 210 GLN A N 1
ATOM 1626 C CA . GLN A 1 210 ? 3.730 -3.609 -5.156 1.00 93.94 210 GLN A CA 1
ATOM 1627 C C . GLN A 1 210 ? 3.397 -3.701 -6.650 1.00 93.94 210 GLN A C 1
ATOM 1629 O O . GLN A 1 210 ? 4.292 -3.582 -7.490 1.00 93.94 210 GLN A O 1
ATOM 1634 N N . SER A 1 211 ? 2.112 -3.844 -6.980 1.00 92.50 211 SER A N 1
ATOM 1635 C CA . SER A 1 211 ? 1.642 -3.890 -8.371 1.00 92.50 211 SER A CA 1
ATOM 1636 C C . SER A 1 211 ? 1.953 -2.585 -9.107 1.00 92.50 211 SER A C 1
ATOM 1638 O O . SER A 1 211 ? 2.407 -2.594 -10.250 1.00 92.50 211 SER A O 1
ATOM 1640 N N . THR A 1 212 ? 1.779 -1.444 -8.435 1.00 95.50 212 THR A N 1
ATOM 1641 C CA . THR A 1 212 ? 2.084 -0.116 -8.987 1.00 95.50 212 THR A CA 1
ATOM 1642 C C . THR A 1 212 ? 3.542 0.008 -9.420 1.00 95.50 212 THR A C 1
ATOM 1644 O O . THR A 1 212 ? 3.819 0.382 -10.560 1.00 95.50 212 THR A O 1
ATOM 1647 N N . TRP A 1 213 ? 4.482 -0.335 -8.540 1.00 97.19 213 TRP A N 1
ATOM 1648 C CA . TRP A 1 213 ? 5.906 -0.206 -8.843 1.00 97.19 213 TRP A CA 1
ATOM 1649 C C . TRP A 1 213 ? 6.407 -1.266 -9.819 1.00 97.19 213 TRP A C 1
ATOM 1651 O O . TRP A 1 213 ? 7.235 -0.948 -10.669 1.00 97.19 213 TRP A O 1
ATOM 1661 N N . CYS A 1 214 ? 5.871 -2.489 -9.768 1.00 96.50 214 CYS A N 1
ATOM 1662 C CA . CYS A 1 214 ? 6.172 -3.513 -10.767 1.00 96.50 214 CYS A CA 1
ATOM 1663 C C . CYS A 1 214 ? 5.816 -3.024 -12.181 1.00 96.50 214 CYS A C 1
ATOM 1665 O O . CYS A 1 214 ? 6.667 -3.041 -13.071 1.00 96.50 214 CYS A O 1
ATOM 1667 N N . ASN A 1 215 ? 4.614 -2.459 -12.357 1.00 95.69 215 ASN A N 1
ATOM 1668 C CA . ASN A 1 215 ? 4.197 -1.850 -13.622 1.00 95.69 215 ASN A CA 1
ATOM 1669 C C . ASN A 1 215 ? 5.070 -0.650 -14.017 1.00 95.69 215 ASN A C 1
ATOM 1671 O O . ASN A 1 215 ? 5.441 -0.519 -15.184 1.00 95.69 215 ASN A O 1
ATOM 1675 N N . ALA A 1 216 ? 5.440 0.215 -13.067 1.00 97.62 216 ALA A N 1
ATOM 1676 C CA . ALA A 1 216 ? 6.309 1.359 -13.345 1.00 97.62 216 ALA A CA 1
ATOM 1677 C C . ALA A 1 216 ? 7.701 0.927 -13.839 1.00 97.62 216 ALA A C 1
ATOM 1679 O O . ALA A 1 216 ? 8.220 1.493 -14.804 1.00 97.62 216 ALA A O 1
ATOM 1680 N N . PHE A 1 217 ? 8.294 -0.100 -13.226 1.00 97.69 217 PHE A N 1
ATOM 1681 C CA . PHE A 1 217 ? 9.593 -0.635 -13.638 1.00 97.69 217 PHE A CA 1
ATOM 1682 C C . PHE A 1 217 ? 9.516 -1.414 -14.951 1.00 97.69 217 PHE A C 1
ATOM 1684 O O . PHE A 1 217 ? 10.410 -1.286 -15.788 1.00 97.69 217 PHE A O 1
ATOM 1691 N N . LEU A 1 218 ? 8.429 -2.153 -15.180 1.00 97.44 218 LEU A N 1
ATOM 1692 C CA . LEU A 1 218 ? 8.157 -2.797 -16.462 1.00 97.44 218 LEU A CA 1
ATOM 1693 C C . LEU A 1 218 ? 8.049 -1.756 -17.583 1.00 97.44 218 LEU A C 1
ATOM 1695 O O . LEU A 1 218 ? 8.663 -1.917 -18.638 1.00 97.44 218 LEU A O 1
ATOM 1699 N N . ASN A 1 219 ? 7.330 -0.657 -17.339 1.00 97.00 219 ASN A N 1
ATOM 1700 C CA . ASN A 1 219 ? 7.224 0.456 -18.277 1.00 97.00 219 ASN A CA 1
ATOM 1701 C C . ASN A 1 219 ? 8.588 1.116 -18.526 1.00 97.00 219 ASN A C 1
ATOM 1703 O O . ASN A 1 219 ? 8.962 1.333 -19.676 1.00 97.00 219 ASN A O 1
ATOM 1707 N N . TYR A 1 220 ? 9.374 1.360 -17.473 1.00 97.31 220 TYR A N 1
ATOM 1708 C CA . TYR A 1 220 ? 10.749 1.846 -17.609 1.00 97.31 220 TYR A CA 1
ATOM 1709 C C . TYR A 1 220 ? 11.586 0.939 -18.520 1.00 97.31 220 TYR A C 1
ATOM 1711 O O . TYR A 1 220 ? 12.233 1.434 -19.443 1.00 97.31 220 TYR A O 1
ATOM 1719 N N . ALA A 1 221 ? 11.552 -0.380 -18.310 1.00 96.81 221 ALA A N 1
ATOM 1720 C CA . ALA A 1 221 ? 12.329 -1.324 -19.107 1.00 96.81 221 ALA A CA 1
ATOM 1721 C C . ALA A 1 221 ? 11.859 -1.363 -20.574 1.00 96.81 221 ALA A C 1
ATOM 1723 O O . ALA A 1 221 ? 12.690 -1.269 -21.480 1.00 96.81 221 ALA A O 1
ATOM 1724 N N . LYS A 1 222 ? 10.538 -1.412 -20.815 1.00 96.56 222 LYS A N 1
ATOM 1725 C CA . LYS A 1 222 ? 9.930 -1.371 -22.161 1.00 96.56 222 LYS A CA 1
ATOM 1726 C C . LYS A 1 222 ? 10.304 -0.084 -22.907 1.00 96.56 222 LYS A C 1
ATOM 1728 O O . LYS A 1 222 ? 10.793 -0.146 -24.035 1.00 96.56 222 LYS A O 1
ATOM 1733 N N . MET A 1 223 ? 10.157 1.077 -22.266 1.00 95.62 223 MET A N 1
ATOM 1734 C CA . MET A 1 223 ? 10.519 2.372 -22.854 1.00 95.62 223 MET A CA 1
ATOM 1735 C C . MET A 1 223 ? 12.030 2.513 -23.073 1.00 95.62 223 MET A C 1
ATOM 1737 O O . MET A 1 223 ? 12.453 3.054 -24.093 1.00 95.62 223 MET A O 1
ATOM 1741 N N . SER A 1 224 ? 12.856 2.007 -22.153 1.00 94.69 224 SER A N 1
ATOM 1742 C CA . SER A 1 224 ? 14.313 2.040 -22.300 1.00 94.69 224 SER A CA 1
ATOM 1743 C C . SER A 1 224 ? 14.779 1.169 -23.465 1.00 94.69 224 SER A C 1
ATOM 1745 O O . SER A 1 224 ? 15.683 1.578 -24.190 1.00 94.69 224 SER A O 1
ATOM 1747 N N . LEU A 1 225 ? 14.157 0.004 -23.680 1.00 94.19 225 LEU A N 1
ATOM 1748 C CA . LEU A 1 225 ? 14.471 -0.882 -24.802 1.00 94.19 225 LEU A CA 1
ATOM 1749 C C . LEU A 1 225 ? 14.128 -0.237 -26.151 1.00 94.19 225 LEU A C 1
ATOM 1751 O O . LEU A 1 225 ? 14.912 -0.346 -27.096 1.00 94.19 225 LEU A O 1
ATOM 1755 N N . ALA A 1 226 ? 13.005 0.482 -26.231 1.00 91.94 226 ALA A N 1
ATOM 1756 C CA . ALA A 1 226 ? 12.564 1.152 -27.455 1.00 91.94 226 ALA A CA 1
ATOM 1757 C C . ALA A 1 226 ? 13.594 2.168 -27.993 1.00 91.94 226 ALA A C 1
ATOM 1759 O O . ALA A 1 226 ? 13.721 2.342 -29.204 1.00 91.94 226 ALA A O 1
ATOM 1760 N N . MET A 1 227 ? 14.407 2.785 -27.124 1.00 86.25 227 MET A N 1
ATOM 1761 C CA . MET A 1 227 ? 15.485 3.688 -27.560 1.00 86.25 227 MET A CA 1
ATOM 1762 C C . MET A 1 227 ? 16.569 2.989 -28.390 1.00 86.25 227 MET A C 1
ATOM 1764 O O . MET A 1 227 ? 17.164 3.609 -29.271 1.00 86.25 227 MET A O 1
ATOM 1768 N N . TYR A 1 228 ? 16.830 1.706 -28.132 1.00 80.62 228 TYR A N 1
ATOM 1769 C CA . TYR A 1 228 ? 17.802 0.914 -28.894 1.00 80.62 228 TYR A CA 1
ATOM 1770 C C . TYR A 1 228 ? 17.230 0.426 -30.229 1.00 80.62 228 TYR A C 1
ATOM 1772 O O . TYR A 1 228 ? 17.984 0.202 -31.168 1.00 80.62 228 TYR A O 1
ATOM 1780 N N . GLN A 1 229 ? 15.904 0.316 -30.337 1.00 70.25 229 GLN A N 1
ATOM 1781 C CA . GLN A 1 229 ? 15.220 0.004 -31.596 1.00 70.25 229 GLN A CA 1
ATOM 1782 C C . GLN A 1 229 ? 15.191 1.223 -32.536 1.00 70.25 229 GLN A C 1
ATOM 1784 O O . GLN A 1 229 ? 15.344 1.060 -33.742 1.00 70.25 229 GLN A O 1
ATOM 1789 N N . GLY A 1 230 ? 15.071 2.443 -31.993 1.00 59.22 230 GLY A N 1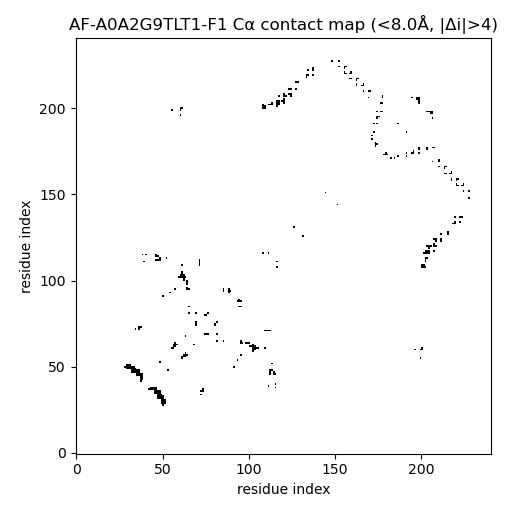
ATOM 1790 C CA . GLY A 1 230 ? 15.087 3.691 -32.773 1.00 59.22 230 GLY A CA 1
ATOM 1791 C C . GLY A 1 230 ? 16.480 4.161 -33.223 1.00 59.22 230 GLY A C 1
ATOM 1792 O O . GLY A 1 230 ? 16.620 4.698 -34.317 1.00 59.22 230 GLY A O 1
ATOM 1793 N N . ARG A 1 231 ? 17.537 3.919 -32.432 1.00 54.66 231 ARG A N 1
ATOM 1794 C CA . ARG A 1 231 ? 18.917 4.335 -32.781 1.00 54.66 231 ARG A CA 1
ATOM 1795 C C . ARG A 1 231 ? 19.575 3.512 -33.894 1.00 54.66 231 ARG A C 1
ATOM 1797 O O . ARG A 1 231 ? 20.592 3.942 -34.430 1.00 54.66 231 ARG A O 1
ATOM 1804 N N . GLY A 1 232 ? 19.008 2.362 -34.258 1.00 45.50 232 GLY A N 1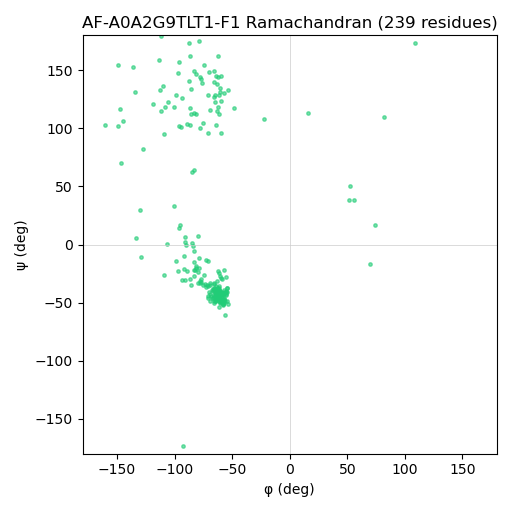
ATOM 1805 C CA . GLY A 1 232 ? 19.515 1.520 -35.346 1.00 45.50 232 GLY A CA 1
ATOM 1806 C C . GLY A 1 232 ? 19.307 2.095 -36.754 1.00 45.50 232 GLY A C 1
ATOM 1807 O O . GLY A 1 232 ? 19.939 1.609 -37.685 1.00 45.50 232 GLY A O 1
ATOM 1808 N N . MET A 1 233 ? 18.461 3.122 -36.928 1.00 41.69 233 MET A N 1
ATOM 1809 C CA . MET A 1 233 ? 18.218 3.743 -38.243 1.00 41.69 233 MET A CA 1
ATOM 1810 C C . MET A 1 233 ? 19.039 5.015 -38.507 1.00 41.69 233 MET A C 1
ATOM 1812 O O . MET A 1 233 ? 19.282 5.333 -39.666 1.00 41.69 233 MET A O 1
ATOM 1816 N N . GLU A 1 234 ? 19.523 5.726 -37.483 1.00 43.06 234 GLU A N 1
ATOM 1817 C CA . GLU A 1 234 ? 20.285 6.974 -37.690 1.00 43.06 234 GLU A CA 1
ATOM 1818 C C . GLU A 1 234 ? 21.778 6.754 -37.990 1.00 43.06 234 GLU A C 1
ATOM 1820 O O . GLU A 1 234 ? 22.439 7.657 -38.492 1.00 43.06 234 GLU A O 1
ATOM 1825 N N . GLN A 1 235 ? 22.323 5.557 -37.744 1.00 43.03 235 GLN A N 1
ATOM 1826 C CA . GLN A 1 235 ? 23.728 5.240 -38.059 1.00 43.03 235 GLN A CA 1
ATOM 1827 C C . GLN A 1 235 ? 23.937 4.637 -39.460 1.00 43.03 235 GLN A C 1
ATOM 1829 O O . GLN A 1 235 ? 25.066 4.328 -39.830 1.00 43.03 235 GLN A O 1
ATOM 1834 N N . ALA A 1 236 ? 22.878 4.504 -40.265 1.00 39.91 236 ALA A N 1
ATOM 1835 C CA . ALA A 1 236 ? 22.930 3.911 -41.603 1.00 39.91 236 ALA A CA 1
ATOM 1836 C C . ALA A 1 236 ? 22.961 4.949 -42.742 1.00 39.91 236 ALA A C 1
ATOM 1838 O O . ALA A 1 236 ? 22.429 4.688 -43.818 1.00 39.91 236 ALA A O 1
ATOM 1839 N N . ASN A 1 237 ? 23.581 6.116 -42.536 1.00 37.84 237 ASN A N 1
ATOM 1840 C CA . ASN A 1 237 ? 23.856 7.036 -43.641 1.00 37.84 237 ASN A CA 1
ATOM 1841 C C . ASN A 1 237 ? 25.337 7.444 -43.680 1.00 37.84 237 ASN A C 1
ATOM 1843 O O . ASN A 1 237 ? 25.699 8.513 -43.185 1.00 37.84 237 ASN A O 1
ATOM 1847 N N . PRO A 1 238 ? 26.221 6.618 -44.270 1.00 48.50 238 PRO A N 1
ATOM 1848 C CA . PRO A 1 238 ? 27.475 7.128 -44.783 1.00 48.50 238 PRO A CA 1
ATOM 1849 C C . PRO A 1 238 ? 27.135 7.950 -46.031 1.00 48.50 238 PRO A C 1
ATOM 1851 O O . PRO A 1 238 ? 26.952 7.401 -47.118 1.00 48.50 238 PRO A O 1
ATOM 1854 N N . GLN A 1 239 ? 27.004 9.270 -45.877 1.00 38.00 239 GLN A N 1
ATOM 1855 C CA . GLN A 1 239 ? 27.035 10.151 -47.038 1.00 38.00 239 GLN A CA 1
ATOM 1856 C C . GLN A 1 239 ? 28.422 10.040 -47.678 1.00 38.00 239 GLN A C 1
ATOM 1858 O O . GLN A 1 239 ? 29.404 10.588 -47.186 1.00 38.00 239 GLN A O 1
ATOM 1863 N N . TYR A 1 240 ? 28.471 9.296 -48.781 1.00 42.19 240 TYR A N 1
ATOM 1864 C CA . TYR A 1 240 ? 29.430 9.507 -49.852 1.00 42.19 240 TYR A CA 1
ATOM 1865 C C . TYR A 1 240 ? 29.210 10.912 -50.427 1.00 42.19 240 TYR A C 1
ATOM 1867 O O . TYR A 1 240 ? 28.170 11.163 -51.039 1.00 42.19 240 TYR A O 1
ATOM 1875 N N . ASN A 1 241 ? 30.176 11.806 -50.218 1.00 36.50 241 ASN A N 1
ATOM 1876 C CA . ASN A 1 241 ? 30.892 12.499 -51.294 1.00 36.50 241 ASN A CA 1
ATOM 1877 C C . ASN A 1 241 ? 32.152 13.167 -50.737 1.00 36.50 241 ASN A C 1
ATOM 1879 O O . ASN A 1 241 ? 32.008 14.013 -49.828 1.00 36.50 241 ASN A O 1
#